Protein AF-A0A7C3D6H2-F1 (afdb_monomer_lite)

Secondary structure (DSSP, 8-state):
-HHHHHHHHHHHHHHHHHHHT---TTTS-S---TT--S-SSSS--SHHHHHHHHHHHHHHHHHTT-TTEEEEEEE--SSSTT--EEEEEEE-SSSS----HHHHHHTEEEEEEEEEE-SSS-HHHHHHSTHHHHHHHHHHTS-TTSEEEEEEEE-S-PPPHHHHHHHHHHHHHTT-EEEESSGGGGT--

pLDDT: mean 79.16, std 15.77, range [34.53, 97.19]

Structure (mmCIF, N/CA/C/O backbone):
data_AF-A0A7C3D6H2-F1
#
_entry.id   AF-A0A7C3D6H2-F1
#
loop_
_atom_site.group_PDB
_atom_site.id
_atom_site.type_symbol
_atom_site.label_atom_id
_atom_site.label_alt_id
_atom_site.label_comp_id
_atom_site.label_asym_id
_atom_site.label_entity_id
_atom_site.label_seq_id
_atom_site.pdbx_PDB_ins_code
_atom_site.Cartn_x
_atom_site.Cartn_y
_atom_site.Cartn_z
_atom_site.occupancy
_atom_site.B_iso_or_equiv
_atom_site.auth_seq_id
_atom_site.auth_comp_id
_atom_site.auth_asym_id
_atom_site.auth_atom_id
_atom_site.pdbx_PDB_model_num
ATOM 1 N N . MET A 1 1 ? -1.562 -16.659 -5.410 1.00 56.69 1 MET A N 1
ATOM 2 C CA . MET A 1 1 ? -3.000 -16.907 -5.670 1.00 56.69 1 MET A CA 1
ATOM 3 C C . MET A 1 1 ? -3.887 -15.710 -5.322 1.00 56.69 1 MET A C 1
ATOM 5 O O . MET A 1 1 ? -4.619 -15.279 -6.199 1.00 56.69 1 MET A O 1
ATOM 9 N N . ILE A 1 2 ? -3.854 -15.147 -4.099 1.00 65.31 2 ILE A N 1
ATOM 10 C CA . ILE A 1 2 ? -4.670 -13.950 -3.776 1.00 65.31 2 ILE A CA 1
ATOM 11 C C . ILE A 1 2 ? -4.157 -12.698 -4.508 1.00 65.31 2 ILE A C 1
ATOM 13 O O . ILE A 1 2 ? -4.959 -12.000 -5.119 1.00 65.31 2 ILE A O 1
ATOM 17 N N . MET A 1 3 ? -2.844 -12.437 -4.502 1.00 71.19 3 MET A N 1
ATOM 18 C CA . MET A 1 3 ? -2.288 -11.261 -5.192 1.00 71.19 3 MET A CA 1
ATOM 19 C C . MET A 1 3 ? -2.450 -11.326 -6.711 1.00 71.19 3 MET A C 1
ATOM 21 O O . MET A 1 3 ? -2.831 -10.323 -7.301 1.00 71.19 3 MET A O 1
ATOM 25 N N . ASP A 1 4 ? -2.284 -12.503 -7.320 1.00 73.50 4 ASP A N 1
ATOM 26 C CA . ASP A 1 4 ? -2.515 -12.690 -8.761 1.00 73.50 4 ASP A CA 1
ATOM 27 C C . ASP A 1 4 ? -3.96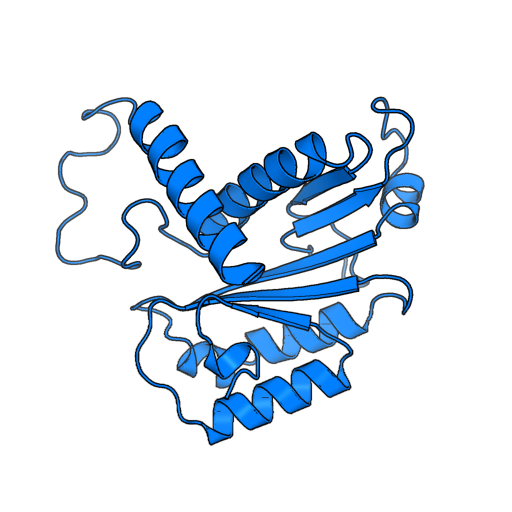2 -12.330 -9.140 1.00 73.50 4 ASP A C 1
ATOM 29 O O . ASP A 1 4 ? -4.199 -11.572 -10.074 1.00 73.50 4 ASP A O 1
ATOM 33 N N . TYR A 1 5 ? -4.939 -12.792 -8.350 1.00 78.50 5 TYR A N 1
ATOM 34 C CA . TYR A 1 5 ? -6.351 -12.466 -8.560 1.00 78.50 5 TYR A CA 1
ATOM 35 C C . TYR A 1 5 ? -6.645 -10.967 -8.389 1.00 78.50 5 TYR A C 1
ATOM 37 O O . TYR A 1 5 ? -7.410 -10.385 -9.163 1.00 78.50 5 TYR A O 1
ATOM 45 N N . VAL A 1 6 ? -6.050 -10.329 -7.376 1.00 79.75 6 VAL A N 1
ATOM 46 C CA . VAL A 1 6 ? -6.194 -8.884 -7.142 1.00 79.75 6 VAL A CA 1
ATOM 47 C C . VAL A 1 6 ? -5.576 -8.090 -8.293 1.00 79.75 6 VAL A C 1
ATOM 49 O O . VAL A 1 6 ? -6.204 -7.149 -8.773 1.00 79.75 6 VAL A O 1
ATOM 52 N N . GLN A 1 7 ? -4.404 -8.496 -8.782 1.00 80.19 7 GLN A N 1
ATOM 53 C CA . GLN A 1 7 ? -3.742 -7.879 -9.927 1.00 80.19 7 GLN A CA 1
ATOM 54 C C . GLN A 1 7 ? -4.581 -8.013 -11.203 1.00 80.19 7 GLN A C 1
ATOM 56 O O . GLN A 1 7 ? -4.859 -7.008 -11.854 1.00 80.19 7 GLN A O 1
ATOM 61 N N . GLU A 1 8 ? -5.060 -9.216 -11.533 1.00 84.56 8 GLU A N 1
ATOM 62 C CA . GLU A 1 8 ? -5.923 -9.441 -12.701 1.00 84.56 8 GLU A CA 1
ATOM 63 C C . GLU A 1 8 ? -7.214 -8.611 -12.633 1.00 84.56 8 GLU A C 1
ATOM 65 O O . GLU A 1 8 ? -7.646 -8.025 -13.633 1.00 84.56 8 GLU A O 1
ATOM 70 N N . SER A 1 9 ? -7.813 -8.526 -11.441 1.00 86.00 9 SER A N 1
ATOM 71 C CA . SER A 1 9 ? -9.015 -7.726 -11.187 1.00 86.00 9 SER A CA 1
ATOM 72 C C . SER A 1 9 ? -8.741 -6.229 -11.340 1.00 86.00 9 SER A C 1
ATOM 74 O O . SER A 1 9 ? -9.552 -5.511 -11.929 1.00 86.00 9 SER A O 1
ATOM 76 N N . PHE A 1 10 ? -7.592 -5.753 -10.857 1.00 85.50 10 PHE A N 1
ATOM 77 C CA . PHE A 1 10 ? -7.183 -4.361 -11.003 1.00 85.50 10 PHE A CA 1
ATOM 78 C C . PHE A 1 10 ? -6.896 -4.004 -12.467 1.00 85.50 10 PHE A C 1
ATOM 80 O O . PHE A 1 10 ? -7.379 -2.986 -12.961 1.00 85.50 10 PHE A O 1
ATOM 87 N N . ASP A 1 11 ? -6.213 -4.874 -13.210 1.00 83.81 11 ASP A N 1
ATOM 88 C CA . ASP A 1 11 ? -5.974 -4.686 -14.643 1.00 83.81 11 ASP A CA 1
ATOM 89 C C . ASP A 1 11 ? -7.282 -4.658 -15.445 1.00 83.81 11 ASP A C 1
ATOM 91 O O . ASP A 1 11 ? -7.441 -3.870 -16.384 1.00 83.81 11 ASP A O 1
ATOM 95 N N . ALA A 1 12 ? -8.249 -5.508 -15.083 1.00 85.88 12 ALA A N 1
ATOM 96 C CA . ALA A 1 12 ? -9.585 -5.479 -15.667 1.00 85.88 12 ALA A CA 1
ATOM 97 C C . ALA A 1 12 ? -10.316 -4.166 -15.347 1.00 85.88 12 ALA A C 1
ATOM 99 O O . ALA A 1 12 ? -10.879 -3.554 -16.258 1.00 85.88 12 ALA A O 1
ATOM 100 N N . PHE A 1 13 ? -10.244 -3.699 -14.096 1.00 87.50 13 PHE A N 1
ATOM 101 C CA . PHE A 1 13 ? -10.796 -2.413 -13.668 1.00 87.50 13 PHE A CA 1
ATOM 102 C C . PHE A 1 13 ? -10.203 -1.243 -14.463 1.00 87.50 13 PHE A C 1
ATOM 104 O O . PHE A 1 13 ? -10.955 -0.406 -14.970 1.00 87.50 13 PHE A O 1
ATOM 111 N N . LEU A 1 14 ? -8.875 -1.202 -14.627 1.00 82.19 14 LEU A N 1
ATOM 112 C CA . LEU A 1 14 ? -8.190 -0.167 -15.403 1.00 82.19 14 LEU A CA 1
ATOM 113 C C . LEU A 1 14 ? -8.677 -0.150 -16.851 1.00 82.19 14 LEU A C 1
ATOM 115 O O . LEU A 1 14 ? -9.058 0.907 -17.347 1.00 82.19 14 LEU A O 1
ATOM 119 N N . ARG A 1 15 ? -8.734 -1.309 -17.517 1.00 81.88 15 ARG A N 1
ATOM 120 C CA . ARG A 1 15 ? -9.253 -1.401 -18.890 1.00 81.88 15 ARG A CA 1
ATOM 121 C C . ARG A 1 15 ? -10.697 -0.919 -18.966 1.00 81.88 15 ARG A C 1
ATOM 123 O O . ARG A 1 15 ? -11.002 -0.009 -19.730 1.00 81.88 15 ARG A O 1
ATOM 130 N N . GLU A 1 16 ? -11.589 -1.464 -18.143 1.00 84.44 16 GLU A N 1
ATOM 131 C CA . GLU A 1 16 ? -13.014 -1.138 -18.215 1.00 84.44 16 GLU A CA 1
ATOM 132 C C . GLU A 1 16 ? -13.288 0.345 -17.938 1.00 84.44 16 GLU A C 1
ATOM 134 O O . GLU A 1 16 ? -14.036 0.991 -18.677 1.00 84.44 16 GLU A O 1
ATOM 139 N N . ARG A 1 17 ? -12.699 0.901 -16.876 1.00 78.19 17 ARG A N 1
ATOM 140 C CA . ARG A 1 17 ? -12.963 2.280 -16.460 1.00 78.19 17 ARG A CA 1
ATOM 141 C C . ARG A 1 17 ? -12.147 3.261 -17.293 1.00 78.19 17 ARG A C 1
ATOM 143 O O . ARG A 1 17 ? -12.715 4.186 -17.869 1.00 78.19 17 ARG A O 1
ATOM 150 N N . CYS A 1 18 ? -10.838 3.081 -17.428 1.00 71.44 18 CYS A N 1
ATOM 151 C CA . CYS A 1 18 ? -10.011 4.066 -18.122 1.00 71.44 18 CYS A CA 1
ATOM 152 C C . CYS A 1 18 ? -10.235 4.078 -19.644 1.00 71.44 18 CYS A C 1
ATOM 154 O O . CYS A 1 18 ? -10.115 5.152 -20.238 1.00 71.44 18 CYS A O 1
ATOM 156 N N . ASP A 1 19 ? -10.630 2.966 -20.284 1.00 70.00 19 ASP A N 1
ATOM 157 C CA . ASP A 1 19 ? -11.011 3.001 -21.706 1.00 70.00 19 ASP A CA 1
ATOM 158 C C . ASP A 1 19 ? -12.377 3.661 -21.927 1.00 70.00 19 ASP A C 1
ATOM 160 O O . ASP A 1 19 ? -12.529 4.428 -22.881 1.00 70.00 19 ASP A O 1
ATOM 164 N N . ARG A 1 20 ? -13.361 3.432 -21.039 1.00 57.94 20 ARG A N 1
ATOM 165 C CA . ARG A 1 20 ? -14.682 4.091 -21.117 1.00 57.94 20 ARG A CA 1
ATOM 166 C C . ARG A 1 20 ? -14.584 5.606 -20.951 1.00 57.94 20 ARG A C 1
ATOM 168 O O . ARG A 1 20 ? -15.285 6.338 -21.645 1.00 57.94 20 ARG A O 1
ATOM 175 N N . TYR A 1 21 ? -13.706 6.074 -20.063 1.00 52.09 21 TYR A N 1
ATOM 176 C CA . TYR A 1 21 ? -13.505 7.497 -19.772 1.00 52.09 21 TYR A CA 1
ATOM 177 C C . TYR A 1 21 ? -12.338 8.129 -20.546 1.00 52.09 21 TYR A C 1
ATOM 179 O O . TYR A 1 21 ? -11.909 9.230 -20.196 1.00 52.09 21 TYR A O 1
ATOM 187 N N . ARG A 1 22 ? -11.870 7.523 -21.653 1.00 51.94 22 ARG A N 1
ATOM 188 C CA . ARG A 1 22 ? -11.093 8.231 -22.694 1.00 51.94 22 ARG A CA 1
ATOM 189 C C . ARG A 1 22 ? -11.989 9.259 -23.409 1.00 51.94 22 ARG A C 1
ATOM 191 O O . ARG A 1 22 ? -12.218 9.209 -24.618 1.00 51.94 22 ARG A O 1
ATOM 198 N N . PHE A 1 23 ? -12.520 10.213 -22.651 1.00 38.75 23 PHE A N 1
ATOM 199 C CA . PHE A 1 23 ? -13.238 11.367 -23.154 1.00 38.75 23 PHE A CA 1
ATOM 200 C C . PHE A 1 23 ? -12.269 12.224 -23.969 1.00 38.75 23 PHE A C 1
ATOM 202 O O . PHE A 1 23 ? -11.318 12.805 -23.457 1.00 38.75 23 PHE A O 1
ATOM 209 N N . GLY A 1 24 ? -12.534 12.283 -25.272 1.00 43.44 24 GLY A N 1
ATOM 210 C CA . GLY A 1 24 ? -11.912 13.217 -26.194 1.00 43.44 24 GLY A CA 1
ATOM 211 C C . GLY A 1 24 ? -10.512 12.818 -26.650 1.00 43.44 24 GLY A C 1
ATOM 212 O O . GLY A 1 24 ? -9.509 13.179 -26.041 1.00 43.44 24 GLY A O 1
ATOM 213 N N . ARG A 1 25 ? -10.429 12.306 -27.883 1.00 40.19 25 ARG A N 1
ATOM 214 C CA . ARG A 1 25 ? -9.246 12.445 -28.762 1.00 40.19 25 ARG A CA 1
ATOM 215 C C . ARG A 1 25 ? -8.896 13.926 -29.083 1.00 40.19 25 ARG A C 1
ATOM 217 O O . ARG A 1 25 ? -8.324 14.191 -30.137 1.00 40.19 25 ARG A O 1
ATOM 224 N N . GLY A 1 26 ? -9.298 14.876 -28.234 1.00 41.03 26 GLY A N 1
ATOM 225 C CA . GLY A 1 26 ? -9.258 16.321 -28.463 1.00 41.03 26 GLY A CA 1
ATOM 226 C C . GLY A 1 26 ? -9.066 17.197 -27.216 1.00 41.03 26 GLY A C 1
ATOM 227 O O . GLY A 1 26 ? -8.868 18.390 -27.398 1.00 41.03 26 GLY A O 1
ATOM 228 N N . PHE A 1 27 ? -9.077 16.658 -25.985 1.00 39.53 27 PHE A N 1
ATOM 229 C CA . PHE A 1 27 ? -8.692 17.430 -24.781 1.00 39.53 27 PHE A CA 1
ATOM 230 C C . PHE A 1 27 ? -7.232 17.211 -24.382 1.00 39.53 27 PHE A C 1
ATOM 232 O O . PHE A 1 27 ? -6.572 18.134 -23.915 1.00 39.53 27 PHE A O 1
ATOM 239 N N . TYR A 1 28 ? -6.706 16.013 -24.635 1.00 38.72 28 TYR A N 1
ATOM 240 C CA . TYR A 1 28 ? -5.273 15.750 -24.613 1.00 38.72 28 TYR A CA 1
ATOM 241 C C . TYR A 1 28 ? -4.782 15.713 -26.062 1.00 38.72 28 TYR A C 1
ATOM 243 O O . TYR A 1 28 ? -5.416 15.033 -26.881 1.00 38.72 28 TYR A O 1
ATOM 251 N N . PRO A 1 29 ? -3.707 16.442 -26.418 1.00 37.38 29 PRO A N 1
ATOM 252 C CA . PRO A 1 29 ? -3.185 16.417 -27.776 1.00 37.38 29 PRO A CA 1
ATOM 253 C C . PRO A 1 29 ? -2.943 14.966 -28.201 1.00 37.38 29 PRO A C 1
ATOM 255 O O . PRO A 1 29 ? -2.346 14.176 -27.466 1.00 37.38 29 PRO A O 1
ATOM 258 N N . LYS A 1 30 ? -3.457 14.599 -29.384 1.00 38.00 30 LYS A N 1
ATOM 259 C CA . LYS A 1 30 ? -3.108 13.348 -30.065 1.00 38.00 30 LYS A CA 1
ATOM 260 C C . LYS A 1 30 ? -1.585 13.300 -30.182 1.00 38.00 30 LYS A C 1
ATOM 262 O O . LYS A 1 30 ? -1.021 13.976 -31.033 1.00 38.00 30 LYS A O 1
ATOM 267 N N . GLY A 1 31 ? -0.953 12.517 -29.316 1.00 42.88 31 GLY A N 1
ATOM 268 C CA . GLY A 1 31 ? 0.499 12.415 -29.237 1.00 42.88 31 GLY A CA 1
ATOM 269 C C . GLY A 1 31 ? 1.034 12.790 -27.862 1.00 42.88 31 GLY A C 1
ATOM 270 O O . GLY A 1 31 ? 1.795 13.741 -27.739 1.00 42.88 31 GLY A O 1
ATOM 271 N N . ALA A 1 32 ? 0.706 12.003 -26.833 1.00 39.47 32 ALA A N 1
ATOM 272 C CA . ALA A 1 32 ? 1.738 11.742 -25.836 1.00 39.47 32 ALA A CA 1
ATOM 273 C C . ALA A 1 32 ? 2.752 10.842 -26.550 1.00 39.47 32 ALA A C 1
ATOM 275 O O . ALA A 1 32 ? 2.452 9.699 -26.894 1.00 39.47 32 ALA A O 1
ATOM 276 N N . LEU A 1 33 ? 3.864 11.462 -26.927 1.00 41.94 33 LEU A N 1
ATOM 277 C CA . LEU A 1 33 ? 4.937 10.909 -27.732 1.00 41.94 33 LEU A CA 1
ATOM 278 C C . LEU A 1 33 ? 5.361 9.533 -27.203 1.00 41.94 33 LEU A C 1
ATOM 280 O O . LEU A 1 33 ? 5.709 9.371 -26.034 1.00 41.94 33 LEU A O 1
ATOM 284 N N . VAL A 1 34 ? 5.363 8.553 -28.105 1.00 43.78 34 VAL A N 1
ATOM 285 C CA . VAL A 1 34 ? 6.208 7.361 -28.004 1.00 43.78 34 VAL A CA 1
ATOM 286 C C . VAL A 1 34 ? 7.646 7.888 -27.967 1.00 43.78 34 VAL A C 1
ATOM 288 O O . VAL A 1 34 ? 8.181 8.291 -28.995 1.00 43.78 34 VAL A O 1
ATOM 291 N N . GLY A 1 35 ? 8.203 8.036 -26.767 1.00 41.94 35 GLY A N 1
ATOM 292 C CA . GLY A 1 35 ? 9.505 8.672 -26.538 1.00 41.94 35 GLY A CA 1
ATOM 293 C C . GLY A 1 35 ? 9.728 9.126 -25.094 1.00 41.94 35 GLY A C 1
ATOM 294 O O . GLY A 1 35 ? 10.867 9.178 -24.657 1.00 41.94 35 GLY A O 1
ATOM 295 N N . ASP A 1 36 ? 8.648 9.371 -24.342 1.00 47.53 36 ASP A N 1
ATOM 296 C CA . ASP A 1 36 ? 8.686 9.838 -22.948 1.00 47.53 36 ASP A CA 1
ATOM 297 C C . ASP A 1 36 ? 7.861 8.945 -22.002 1.00 47.53 36 ASP A C 1
ATOM 299 O O . ASP A 1 36 ? 7.365 9.421 -20.984 1.00 47.53 36 ASP A O 1
ATOM 303 N N . GLN A 1 37 ? 7.662 7.660 -22.315 1.00 53.41 37 GLN A N 1
ATOM 304 C CA . GLN A 1 37 ? 6.872 6.772 -21.452 1.00 53.41 37 GLN A CA 1
ATOM 305 C C . GLN A 1 37 ? 7.548 6.641 -20.083 1.00 53.41 37 GLN A C 1
ATOM 307 O O . GLN A 1 37 ? 8.601 6.035 -19.957 1.00 53.41 37 GLN A O 1
ATOM 312 N N . PHE A 1 38 ? 6.954 7.281 -19.074 1.00 59.34 38 PHE A N 1
ATOM 313 C CA . PHE A 1 38 ? 7.370 7.192 -17.676 1.00 59.34 38 PHE A CA 1
ATOM 314 C C . PHE A 1 38 ? 7.022 5.831 -17.081 1.00 59.34 38 PHE A C 1
ATOM 316 O O . PHE A 1 38 ? 7.658 5.416 -16.130 1.00 59.34 38 PHE A O 1
ATOM 323 N N . CYS A 1 39 ? 6.012 5.170 -17.645 1.00 62.62 39 CYS A N 1
ATOM 324 C CA . CYS A 1 39 ? 5.358 3.989 -17.117 1.00 62.62 39 CYS A CA 1
ATOM 325 C C . CYS A 1 39 ? 5.016 3.058 -18.292 1.00 62.62 39 CYS A C 1
ATOM 327 O O . CYS A 1 39 ? 4.632 3.544 -19.365 1.00 62.62 39 CYS A O 1
ATOM 329 N N . GLN A 1 40 ? 5.206 1.747 -18.127 1.00 69.94 40 GLN A N 1
ATOM 330 C CA . GLN A 1 40 ? 4.873 0.749 -19.150 1.00 69.94 40 GLN A CA 1
ATOM 331 C C . GLN A 1 40 ? 3.358 0.550 -19.257 1.00 69.94 40 GLN A C 1
ATOM 333 O O . GLN A 1 40 ? 2.833 0.300 -20.348 1.00 69.94 40 GLN A O 1
ATOM 338 N N . ASN A 1 41 ? 2.635 0.698 -18.145 1.00 71.62 41 ASN A N 1
ATOM 339 C CA . ASN A 1 41 ? 1.185 0.647 -18.149 1.00 71.62 41 ASN A CA 1
ATOM 340 C C . ASN A 1 41 ? 0.595 1.901 -18.838 1.00 71.62 41 ASN A C 1
ATOM 342 O O . ASN A 1 41 ? 0.825 3.025 -18.400 1.00 71.62 41 ASN A O 1
ATOM 346 N N . PRO A 1 42 ? -0.232 1.761 -19.894 1.00 73.56 42 PRO A N 1
ATOM 347 C CA . PRO A 1 42 ? -0.752 2.905 -20.649 1.00 73.56 42 PRO A CA 1
ATOM 348 C C . PRO A 1 42 ? -1.793 3.735 -19.882 1.00 73.56 42 PRO A C 1
ATOM 350 O O . PRO A 1 42 ? -2.180 4.817 -20.345 1.00 73.56 42 PRO A O 1
ATOM 353 N N . TYR A 1 43 ? -2.293 3.218 -18.759 1.00 78.25 43 TYR A N 1
ATOM 354 C CA . TYR A 1 43 ? -3.268 3.887 -17.913 1.00 78.25 43 TYR A CA 1
ATOM 355 C C . TYR A 1 43 ? -2.612 4.593 -16.742 1.00 78.25 43 TYR A C 1
ATOM 357 O O . TYR A 1 43 ? -3.137 5.627 -16.358 1.00 78.25 43 TYR A O 1
ATOM 365 N N . ILE A 1 44 ? -1.506 4.092 -16.199 1.00 78.81 44 ILE A N 1
ATOM 366 C CA . ILE A 1 44 ? -0.823 4.676 -15.040 1.00 78.81 44 ILE A CA 1
ATOM 367 C C . ILE A 1 44 ? 0.293 5.602 -15.532 1.00 78.81 44 ILE A C 1
ATOM 369 O O . ILE A 1 44 ? 0.998 5.290 -16.482 1.00 78.81 44 ILE A O 1
ATOM 373 N N . LYS A 1 45 ? 0.425 6.790 -14.941 1.00 78.50 45 LYS A N 1
ATOM 374 C CA . LYS A 1 45 ? 1.469 7.755 -15.343 1.00 78.50 45 LYS A CA 1
ATOM 375 C C . LYS A 1 45 ? 2.434 8.132 -14.230 1.00 78.50 45 LYS A C 1
ATOM 377 O O . LYS A 1 45 ? 3.559 8.522 -14.526 1.00 78.50 45 LYS A O 1
ATOM 382 N N . THR A 1 46 ? 1.977 8.085 -12.985 1.00 81.62 46 THR A N 1
ATOM 383 C CA . THR A 1 46 ? 2.710 8.531 -11.794 1.00 81.62 46 THR A CA 1
ATOM 384 C C . THR A 1 46 ? 2.281 7.709 -10.581 1.00 81.62 46 THR A C 1
ATOM 386 O O . THR A 1 46 ? 1.237 7.055 -10.618 1.00 81.62 46 THR A O 1
ATOM 389 N N . GLU A 1 47 ? 3.047 7.790 -9.490 1.00 85.25 47 GLU A N 1
ATOM 390 C CA . GLU A 1 47 ? 2.687 7.192 -8.195 1.00 85.25 47 GLU A CA 1
ATOM 391 C C . GLU A 1 47 ? 1.314 7.681 -7.706 1.00 85.25 47 GLU A C 1
ATOM 393 O O . GLU A 1 47 ? 0.448 6.867 -7.407 1.00 85.25 47 GLU A O 1
ATOM 398 N N . ALA A 1 48 ? 1.054 8.993 -7.762 1.00 86.06 48 ALA A N 1
ATOM 399 C CA . ALA A 1 48 ? -0.245 9.565 -7.392 1.00 86.06 48 ALA A CA 1
ATOM 400 C C . ALA A 1 48 ? -1.404 9.051 -8.272 1.00 86.06 48 ALA A C 1
ATOM 402 O O . ALA A 1 48 ? -2.523 8.854 -7.803 1.00 86.06 48 ALA A O 1
ATOM 403 N N . ASP A 1 49 ? -1.157 8.818 -9.564 1.00 86.50 49 ASP A N 1
ATOM 404 C CA . ASP A 1 49 ? -2.163 8.257 -10.468 1.00 86.50 49 ASP A CA 1
ATOM 405 C C . ASP A 1 49 ? -2.452 6.783 -10.141 1.00 86.50 49 ASP A C 1
ATOM 407 O O . ASP A 1 49 ? -3.610 6.356 -10.157 1.00 86.50 49 ASP A O 1
ATOM 411 N N . PHE A 1 50 ? -1.413 6.020 -9.789 1.00 88.19 50 PHE A N 1
ATOM 412 C CA . PHE A 1 50 ? -1.555 4.653 -9.299 1.00 88.19 50 PHE A CA 1
ATOM 413 C C . PHE A 1 50 ? -2.320 4.611 -7.972 1.00 88.19 50 PHE A C 1
ATOM 415 O O . PHE A 1 50 ? -3.313 3.896 -7.885 1.00 88.19 50 PHE A O 1
ATOM 422 N N . GLN A 1 51 ? -1.929 5.422 -6.985 1.00 92.06 51 GLN A N 1
ATOM 423 C CA . GLN A 1 51 ? -2.604 5.566 -5.690 1.00 92.06 51 GLN A CA 1
ATOM 424 C C . GLN A 1 51 ? -4.101 5.832 -5.868 1.00 92.06 51 GLN A C 1
ATOM 426 O O . GLN A 1 51 ? -4.925 5.116 -5.303 1.00 92.06 51 GLN A O 1
ATOM 431 N N . MET A 1 52 ? -4.473 6.810 -6.701 1.00 90.19 52 MET A N 1
ATOM 432 C CA . MET A 1 52 ? -5.879 7.152 -6.929 1.00 90.19 52 MET A CA 1
ATOM 433 C C . MET A 1 52 ? -6.654 6.011 -7.595 1.00 90.19 52 MET A C 1
ATOM 435 O O . MET A 1 52 ? -7.757 5.670 -7.167 1.00 90.19 52 MET A O 1
ATOM 439 N N . LYS A 1 53 ? -6.092 5.392 -8.639 1.00 90.62 53 LYS A N 1
ATOM 440 C CA . LYS A 1 53 ? -6.762 4.300 -9.364 1.00 90.62 53 LYS A CA 1
ATOM 441 C C . LYS A 1 53 ? -6.887 3.042 -8.523 1.00 90.62 53 LYS A C 1
ATOM 443 O O . LYS A 1 53 ? -7.954 2.430 -8.516 1.00 90.62 53 LYS A O 1
ATOM 448 N N . PHE A 1 54 ? -5.817 2.671 -7.829 1.00 91.75 54 PHE A N 1
ATOM 449 C CA . PHE A 1 54 ? -5.805 1.528 -6.933 1.00 91.75 54 PHE A CA 1
ATOM 450 C C . PHE A 1 54 ? -6.736 1.760 -5.746 1.00 91.75 54 PHE A C 1
ATOM 452 O O . PHE A 1 54 ? -7.514 0.873 -5.428 1.00 91.75 54 PHE A O 1
ATOM 459 N N . GLY A 1 55 ? -6.751 2.963 -5.164 1.00 93.38 55 GLY A N 1
ATOM 460 C CA . GLY A 1 55 ? -7.693 3.341 -4.110 1.00 93.38 55 GLY A CA 1
ATOM 461 C C . GLY A 1 55 ? -9.152 3.169 -4.536 1.00 93.38 55 GLY A C 1
ATOM 462 O O . GLY A 1 55 ? -9.914 2.510 -3.836 1.00 93.38 55 GLY A O 1
ATOM 463 N N . CYS A 1 56 ? -9.533 3.664 -5.721 1.00 91.88 56 CYS A N 1
ATOM 464 C CA . CYS A 1 56 ? -10.889 3.479 -6.256 1.00 91.88 56 CYS A CA 1
ATOM 465 C C . CYS A 1 56 ? -11.236 2.010 -6.537 1.00 91.88 56 CYS A C 1
ATOM 467 O O . CYS A 1 56 ? -12.374 1.587 -6.325 1.00 91.88 56 CYS A O 1
ATOM 469 N N . PHE A 1 57 ? -10.282 1.236 -7.057 1.00 93.12 57 PHE A N 1
ATOM 470 C CA . PHE A 1 57 ? -10.466 -0.200 -7.250 1.00 93.12 57 PHE A CA 1
ATOM 471 C C . PHE A 1 57 ? -10.656 -0.913 -5.911 1.00 93.12 57 PHE A C 1
ATOM 473 O O . PHE A 1 57 ? -11.587 -1.699 -5.766 1.00 93.12 57 PHE A O 1
ATOM 480 N N . LEU A 1 58 ? -9.796 -0.617 -4.937 1.00 93.56 58 LEU A N 1
ATOM 481 C CA . LEU A 1 58 ? -9.807 -1.222 -3.616 1.00 93.56 58 LEU A CA 1
ATOM 482 C C . LEU A 1 58 ? -11.107 -0.902 -2.879 1.00 93.56 58 LEU A C 1
ATOM 484 O O . LEU A 1 58 ? -11.687 -1.795 -2.276 1.00 93.56 58 LEU A O 1
ATOM 488 N N . GLU A 1 59 ? -11.602 0.332 -2.982 1.00 91.12 59 GLU A N 1
ATOM 489 C CA . GLU A 1 59 ? -12.899 0.729 -2.434 1.00 91.12 59 GLU A CA 1
ATOM 490 C C . GLU A 1 59 ? -14.027 -0.150 -2.983 1.00 91.12 59 GLU A C 1
ATOM 492 O O . GLU A 1 59 ? -14.766 -0.747 -2.207 1.00 91.12 59 GLU A O 1
ATOM 497 N N . GLN A 1 60 ? -14.119 -0.310 -4.308 1.00 90.56 60 GLN A N 1
ATOM 498 C CA . GLN A 1 60 ? -15.136 -1.169 -4.934 1.00 90.56 60 GLN A CA 1
ATOM 499 C C . GLN A 1 60 ? -14.958 -2.634 -4.524 1.00 90.56 60 GLN A C 1
ATOM 501 O O . GLN A 1 60 ? -15.911 -3.299 -4.123 1.00 90.56 60 GLN A O 1
ATOM 506 N N . PHE A 1 61 ? -13.720 -3.123 -4.569 1.00 90.88 61 PHE A N 1
ATOM 507 C CA . PHE A 1 61 ? -13.382 -4.500 -4.238 1.00 90.88 61 PHE A CA 1
ATOM 508 C C . PHE A 1 61 ? -13.733 -4.861 -2.789 1.00 90.88 61 PHE A C 1
ATOM 510 O O . PHE A 1 61 ? -14.185 -5.979 -2.526 1.00 90.88 61 PHE A O 1
ATOM 517 N N . LEU A 1 62 ? -13.504 -3.942 -1.850 1.00 90.94 62 LEU A N 1
ATOM 518 C CA . LEU A 1 62 ? -13.832 -4.126 -0.441 1.00 90.94 62 LEU A CA 1
ATOM 519 C C . LEU A 1 62 ? -15.325 -3.936 -0.184 1.00 90.94 62 LEU A C 1
ATOM 521 O O . LEU A 1 62 ? -15.900 -4.774 0.501 1.00 90.94 62 LEU A O 1
ATOM 525 N N . HIS A 1 63 ? -15.960 -2.919 -0.770 1.00 86.75 63 HIS A N 1
ATOM 526 C CA . HIS A 1 63 ? -17.384 -2.639 -0.571 1.00 86.75 63 HIS A CA 1
ATOM 527 C C . HIS A 1 63 ? -18.279 -3.807 -1.019 1.00 86.75 63 HIS A C 1
ATOM 529 O O . HIS A 1 63 ? -19.240 -4.146 -0.332 1.00 86.75 63 HIS A O 1
ATOM 535 N N . ASP A 1 64 ? -17.910 -4.493 -2.107 1.00 87.94 64 ASP A N 1
ATOM 536 C CA . ASP A 1 64 ? -18.600 -5.704 -2.578 1.00 87.94 64 ASP A CA 1
ATOM 537 C C . ASP A 1 64 ? -18.514 -6.885 -1.585 1.00 87.94 64 ASP A C 1
ATOM 539 O O . ASP A 1 64 ? -19.280 -7.846 -1.687 1.00 87.94 64 ASP A O 1
A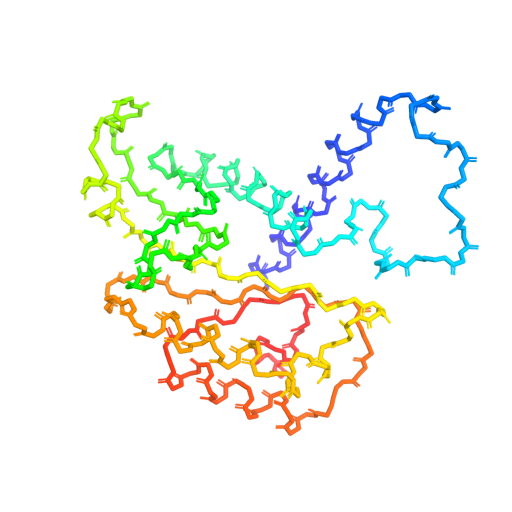TOM 543 N N . ARG A 1 65 ? -17.564 -6.850 -0.639 1.00 89.25 65 ARG A N 1
ATOM 544 C CA . ARG A 1 65 ? -17.312 -7.911 0.355 1.00 89.25 65 ARG A CA 1
ATOM 545 C C . ARG A 1 65 ? -17.804 -7.543 1.748 1.00 89.25 65 ARG A C 1
ATOM 547 O O . ARG A 1 65 ? -18.329 -8.401 2.450 1.00 89.25 65 ARG A O 1
ATOM 554 N N . ASP A 1 66 ? -17.600 -6.297 2.142 1.00 90.38 66 ASP A N 1
ATOM 555 C CA . ASP A 1 66 ? -18.001 -5.741 3.424 1.00 90.38 66 ASP A CA 1
ATOM 556 C C . ASP A 1 66 ? -18.352 -4.257 3.211 1.00 90.38 66 ASP A C 1
ATOM 558 O O . ASP A 1 66 ? -17.449 -3.430 3.046 1.00 90.38 66 ASP A O 1
ATOM 562 N N . PRO A 1 67 ? -19.651 -3.899 3.186 1.00 87.44 67 PRO A N 1
ATOM 563 C CA . PRO A 1 67 ? -20.074 -2.538 2.890 1.00 87.44 67 PRO A CA 1
ATOM 564 C C . PRO A 1 67 ? -19.711 -1.534 3.990 1.00 87.44 67 PRO A C 1
ATOM 566 O O . PRO A 1 67 ? -19.806 -0.332 3.750 1.00 87.44 67 PRO A O 1
ATOM 569 N N . GLU A 1 68 ? -19.284 -2.005 5.166 1.00 88.88 68 GLU A N 1
ATOM 570 C CA . GLU A 1 68 ? -18.760 -1.155 6.234 1.00 88.88 68 GLU A CA 1
ATOM 571 C C . GLU A 1 68 ? -17.302 -0.746 5.985 1.00 88.88 68 GLU A C 1
ATOM 573 O O . GLU A 1 68 ? -16.774 0.090 6.712 1.00 88.88 68 GLU A O 1
ATOM 578 N N . LEU A 1 69 ? -16.610 -1.323 4.999 1.00 90.38 69 LEU A N 1
ATOM 579 C CA . LEU A 1 69 ? -15.239 -0.936 4.679 1.00 90.38 69 LEU A CA 1
ATOM 580 C C . LEU A 1 69 ? -15.205 0.242 3.712 1.00 90.38 69 LEU A C 1
ATOM 582 O O . LEU A 1 69 ? -15.796 0.207 2.634 1.00 90.38 69 LEU A O 1
ATOM 586 N N . VAL A 1 70 ? -14.449 1.270 4.091 1.00 89.94 70 VAL A N 1
ATOM 587 C CA . VAL A 1 70 ? -14.249 2.477 3.285 1.00 89.94 70 VAL A CA 1
ATOM 588 C C . VAL A 1 70 ? -12.760 2.729 3.102 1.00 89.94 70 VAL A C 1
ATOM 590 O O . VAL A 1 70 ? -11.972 2.555 4.036 1.00 89.94 70 VAL A O 1
ATOM 593 N N . VAL A 1 71 ? -12.382 3.151 1.895 1.00 92.12 71 VAL A N 1
ATOM 594 C CA . VAL A 1 71 ? -11.013 3.544 1.551 1.00 92.12 71 VAL A CA 1
ATOM 595 C C . VAL A 1 71 ? -10.937 5.063 1.454 1.00 92.12 71 VAL A C 1
ATOM 597 O O . VAL A 1 71 ? -11.752 5.694 0.787 1.00 92.12 71 VAL A O 1
ATOM 600 N N . HIS A 1 72 ? -9.938 5.659 2.093 1.00 90.31 72 HIS A N 1
ATOM 601 C CA . HIS A 1 72 ? -9.633 7.080 1.972 1.00 90.31 72 HIS A CA 1
ATOM 602 C C . HIS A 1 72 ? -8.212 7.271 1.460 1.00 90.31 72 HIS A C 1
ATOM 604 O O . HIS A 1 72 ? -7.339 6.459 1.738 1.00 90.31 72 HIS A O 1
ATOM 610 N N . ALA A 1 73 ? -7.981 8.362 0.736 1.00 90.56 73 ALA A N 1
ATOM 611 C CA . ALA A 1 73 ? -6.650 8.777 0.318 1.00 90.56 73 ALA A CA 1
ATOM 612 C C . ALA A 1 73 ? -6.208 10.022 1.094 1.00 90.56 73 ALA A C 1
ATOM 614 O O . ALA A 1 73 ? -7.050 10.810 1.537 1.00 90.56 73 ALA A O 1
ATOM 615 N N . GLU A 1 74 ? -4.897 10.228 1.214 1.00 90.75 74 GLU A N 1
ATOM 616 C CA . GLU A 1 74 ? -4.299 11.470 1.730 1.00 90.75 74 GLU A CA 1
ATOM 617 C C . GLU A 1 74 ? -4.694 11.809 3.183 1.00 90.75 74 GLU A C 1
ATOM 619 O O . GLU A 1 74 ? -4.820 12.981 3.581 1.00 90.75 74 GLU A O 1
ATOM 624 N N . MET A 1 75 ? -4.893 10.780 4.010 1.00 88.44 75 MET A N 1
ATOM 625 C CA . MET A 1 75 ? -5.364 10.947 5.384 1.00 88.44 75 MET A CA 1
ATOM 626 C C . MET A 1 75 ? -4.219 11.334 6.338 1.00 88.44 75 MET A C 1
ATOM 628 O O . MET A 1 75 ? -3.198 10.648 6.392 1.00 88.44 75 MET A O 1
ATOM 632 N N . PRO A 1 76 ? -4.361 12.410 7.139 1.00 89.25 76 PRO A N 1
ATOM 633 C CA . PRO A 1 76 ? -3.318 12.874 8.053 1.00 89.25 76 PRO A CA 1
ATOM 634 C C . PRO A 1 76 ? -3.345 12.072 9.364 1.00 89.25 76 PRO A C 1
ATOM 636 O O . PRO A 1 76 ? -3.851 12.548 10.385 1.00 89.25 76 PRO A O 1
ATOM 639 N N . ILE A 1 77 ? -2.857 10.832 9.304 1.00 88.25 77 ILE A N 1
ATOM 640 C CA . ILE A 1 77 ? -2.864 9.873 10.423 1.00 88.25 77 ILE A CA 1
ATOM 641 C C . ILE A 1 77 ? -1.535 9.805 11.185 1.00 88.25 77 ILE A C 1
ATOM 643 O O . ILE A 1 77 ? -1.483 9.274 12.291 1.00 88.25 77 ILE A O 1
ATOM 647 N N . TYR A 1 78 ? -0.460 10.323 10.592 1.00 89.50 78 TYR A N 1
ATOM 648 C CA . TYR A 1 78 ? 0.868 10.314 11.188 1.00 89.50 78 TYR A CA 1
ATOM 649 C C . TYR A 1 78 ? 1.030 11.435 12.218 1.00 89.50 78 TYR A C 1
ATOM 651 O O . TYR A 1 78 ? 0.310 12.435 12.204 1.00 89.50 78 TYR A O 1
ATOM 659 N N . ALA A 1 79 ? 2.021 11.288 13.101 1.00 84.69 79 ALA A N 1
ATOM 660 C CA . ALA A 1 79 ? 2.355 12.315 14.087 1.00 84.69 79 ALA A CA 1
ATOM 661 C C . ALA A 1 79 ? 2.825 13.632 13.437 1.00 84.69 79 ALA A C 1
ATOM 663 O O . ALA A 1 79 ? 2.566 14.709 13.976 1.00 84.69 79 ALA A O 1
ATOM 664 N N . ASP A 1 80 ? 3.495 13.558 12.280 1.00 85.25 80 ASP A N 1
ATOM 665 C CA . ASP A 1 80 ? 3.796 14.736 11.466 1.00 85.25 80 ASP A CA 1
ATOM 666 C C . ASP A 1 80 ? 2.518 15.199 10.739 1.00 85.25 80 ASP A C 1
ATOM 668 O O . ASP A 1 80 ? 2.036 14.492 9.853 1.00 85.25 80 ASP A O 1
ATOM 672 N N . PRO A 1 81 ? 1.978 16.396 11.041 1.00 79.44 81 PRO A N 1
ATOM 673 C CA . PRO A 1 81 ? 0.745 16.892 10.431 1.00 79.44 81 PRO A CA 1
ATOM 674 C C . PRO A 1 81 ? 0.869 17.203 8.932 1.00 79.44 81 PRO A C 1
ATOM 676 O O . PRO A 1 81 ? -0.143 17.472 8.280 1.00 79.44 81 PRO A O 1
ATOM 679 N N . ARG A 1 82 ? 2.090 17.235 8.386 1.00 85.88 82 ARG A N 1
ATOM 680 C CA . ARG A 1 82 ? 2.344 17.397 6.948 1.00 85.88 82 ARG A CA 1
ATOM 681 C C . ARG A 1 82 ? 2.373 16.063 6.217 1.00 85.88 82 ARG A C 1
ATOM 683 O O . ARG A 1 82 ? 2.166 16.054 5.007 1.00 85.88 82 ARG A O 1
ATOM 690 N N . ALA A 1 83 ? 2.630 14.972 6.933 1.00 87.25 83 ALA A N 1
ATOM 691 C CA . ALA A 1 83 ? 2.630 13.639 6.366 1.00 87.25 83 ALA A CA 1
ATOM 692 C C . ALA A 1 83 ? 1.193 13.118 6.271 1.00 87.25 83 ALA A C 1
ATOM 694 O O . ALA A 1 83 ? 0.384 13.254 7.193 1.00 87.25 83 ALA A O 1
ATOM 695 N N . ARG A 1 84 ? 0.882 12.509 5.134 1.00 91.19 84 ARG A N 1
ATOM 696 C CA . ARG A 1 84 ? -0.403 11.878 4.855 1.00 91.19 84 ARG A CA 1
ATOM 697 C C . ARG A 1 84 ? -0.142 10.442 4.447 1.00 91.19 84 ARG A C 1
ATOM 699 O O . ARG A 1 84 ? 0.909 10.158 3.881 1.00 91.19 84 ARG A O 1
ATOM 706 N N . ALA A 1 85 ? -1.057 9.563 4.827 1.00 93.25 85 ALA A N 1
ATOM 707 C CA . ALA A 1 85 ? -1.068 8.206 4.323 1.00 93.25 85 ALA A CA 1
ATOM 708 C C . ALA A 1 85 ? -1.653 8.197 2.919 1.00 93.25 85 ALA A C 1
ATOM 710 O O . ALA A 1 85 ? -2.682 8.844 2.688 1.00 93.25 85 ALA A O 1
ATOM 711 N N . ASP A 1 86 ? -1.021 7.445 2.023 1.00 95.69 86 ASP A N 1
ATOM 712 C CA . ASP A 1 86 ? -1.453 7.365 0.631 1.00 95.69 86 ASP A CA 1
ATOM 713 C C . ASP A 1 86 ? -2.868 6.798 0.552 1.00 95.69 86 ASP A C 1
ATOM 715 O O . ASP A 1 86 ? -3.749 7.417 -0.051 1.00 95.69 86 ASP A O 1
ATOM 719 N N . LEU A 1 87 ? -3.105 5.663 1.218 1.00 96.62 87 LEU A N 1
ATOM 720 C CA . LEU A 1 87 ? -4.418 5.049 1.364 1.00 96.62 87 LEU A CA 1
ATOM 721 C C . LEU A 1 87 ? -4.634 4.532 2.791 1.00 96.62 87 LEU A C 1
ATOM 723 O O . LEU A 1 87 ? -3.736 3.979 3.429 1.00 96.62 87 LEU A O 1
ATOM 727 N N . THR A 1 88 ? -5.861 4.655 3.282 1.00 95.12 88 THR A N 1
ATOM 728 C CA . THR A 1 88 ? -6.292 4.112 4.569 1.00 95.12 88 THR A CA 1
ATOM 729 C C . THR A 1 88 ? -7.601 3.357 4.423 1.00 95.12 88 THR A C 1
ATOM 731 O O . THR A 1 88 ? -8.475 3.753 3.656 1.00 95.12 88 THR A O 1
ATOM 734 N N . ILE A 1 89 ? -7.745 2.266 5.172 1.00 94.81 89 ILE A N 1
ATOM 735 C CA . ILE A 1 89 ? -8.970 1.466 5.233 1.00 94.81 89 ILE A CA 1
ATOM 736 C C . ILE A 1 89 ? -9.581 1.637 6.616 1.00 94.81 89 ILE A C 1
ATOM 738 O O . ILE A 1 89 ? -8.894 1.478 7.629 1.00 94.81 89 ILE A O 1
ATOM 742 N N . HIS A 1 90 ? -10.875 1.929 6.651 1.00 92.38 90 HIS A N 1
ATOM 743 C CA . HIS A 1 90 ? -11.637 2.148 7.873 1.00 92.38 90 HIS A CA 1
ATOM 744 C C . HIS A 1 90 ? -12.865 1.246 7.919 1.00 92.38 90 HIS A C 1
ATOM 746 O O . HIS A 1 90 ? -13.420 0.915 6.872 1.00 92.38 90 HIS A O 1
ATOM 752 N N . ARG A 1 91 ? -13.317 0.897 9.129 1.00 89.94 91 ARG A N 1
ATOM 753 C CA . ARG A 1 91 ? -14.630 0.269 9.343 1.00 89.94 91 ARG A CA 1
ATOM 754 C C . ARG A 1 91 ? -15.653 1.294 9.824 1.00 89.94 91 ARG A C 1
ATOM 756 O O . ARG A 1 91 ? -15.469 1.925 10.861 1.00 89.94 91 ARG A O 1
ATOM 763 N N . VAL A 1 92 ? -16.747 1.411 9.084 1.00 83.56 92 VAL A N 1
ATOM 764 C CA . VAL A 1 92 ? -17.816 2.399 9.241 1.00 83.56 92 VAL A CA 1
ATOM 765 C C . VAL A 1 92 ? -19.162 1.668 9.272 1.00 83.56 92 VAL A C 1
ATOM 767 O O . VAL A 1 92 ? -19.769 1.458 8.224 1.00 83.56 92 VAL A O 1
ATOM 770 N N . PRO A 1 93 ? -19.639 1.262 10.462 1.00 70.12 93 PRO A N 1
ATOM 771 C CA . PRO A 1 93 ? -20.849 0.443 10.596 1.00 70.12 93 PRO A CA 1
ATOM 772 C C . PRO A 1 93 ? -22.126 1.135 10.098 1.00 70.12 93 PRO A C 1
ATOM 774 O O . PRO A 1 93 ? -23.007 0.504 9.526 1.00 70.12 93 PRO A O 1
ATOM 777 N N . ASP A 1 94 ? -22.202 2.456 10.269 1.00 66.56 94 ASP A N 1
ATOM 778 C CA . ASP A 1 94 ? -23.329 3.276 9.838 1.00 66.56 94 ASP A CA 1
ATOM 779 C C . ASP A 1 94 ? -22.832 4.214 8.738 1.00 66.56 94 ASP A C 1
ATOM 781 O O . ASP A 1 94 ? -22.183 5.218 9.032 1.00 66.56 94 ASP A O 1
ATOM 785 N N . GLY A 1 95 ? -23.090 3.867 7.473 1.00 56.88 95 GLY A N 1
ATOM 786 C CA . GLY A 1 95 ? -22.562 4.504 6.253 1.00 56.88 95 GLY A CA 1
ATOM 787 C C . GLY A 1 95 ? -22.898 5.989 6.016 1.00 56.88 95 GLY A C 1
ATOM 788 O O . GLY A 1 95 ? -23.002 6.421 4.870 1.00 56.88 95 GLY A O 1
ATOM 789 N N . SER A 1 96 ? -23.077 6.798 7.058 1.00 54.28 96 SER A N 1
ATOM 790 C CA . SER A 1 96 ? -23.373 8.224 6.960 1.00 54.28 96 SER A CA 1
ATOM 791 C C . SER A 1 96 ? -22.940 8.997 8.214 1.00 54.28 96 SER A C 1
ATOM 793 O O . SER A 1 96 ? -23.348 8.675 9.326 1.00 54.28 96 SER A O 1
ATOM 795 N N . ASN A 1 97 ? -22.189 10.079 7.973 1.00 53.16 97 ASN A N 1
ATOM 796 C CA . ASN A 1 97 ? -21.720 11.140 8.881 1.00 53.16 97 ASN A CA 1
ATOM 797 C C . ASN A 1 97 ? -20.418 10.910 9.670 1.00 53.16 97 ASN A C 1
ATOM 799 O O . ASN A 1 97 ? -20.378 10.770 10.894 1.00 53.16 97 ASN A O 1
ATOM 803 N N . TRP A 1 98 ? -19.309 11.084 8.946 1.00 58.00 98 TRP A N 1
ATOM 804 C CA . TRP A 1 98 ? -17.993 11.428 9.483 1.00 58.00 98 TRP A CA 1
ATOM 805 C C . TRP A 1 98 ? -17.935 12.887 9.967 1.00 58.00 98 TRP A C 1
ATOM 807 O O . TRP A 1 98 ? -17.230 13.721 9.407 1.00 58.00 98 TRP A O 1
ATOM 817 N N . GLU A 1 99 ? -18.685 13.229 11.010 1.00 58.12 99 GLU A N 1
ATOM 818 C CA . GLU A 1 99 ? -18.637 14.591 11.570 1.00 58.12 99 GLU A CA 1
ATOM 819 C C . GLU A 1 99 ? -17.411 14.821 12.478 1.00 58.12 99 GLU A C 1
ATOM 821 O O . GLU A 1 99 ? -17.112 15.958 12.838 1.00 58.12 99 GLU A O 1
ATOM 826 N N . TYR A 1 100 ? -16.653 13.767 12.819 1.00 63.88 100 TYR A N 1
ATOM 827 C CA . TYR A 1 100 ? -15.596 13.832 13.835 1.00 63.88 100 TYR A CA 1
ATOM 828 C C . TYR A 1 100 ? -14.316 13.092 13.429 1.00 63.88 100 TYR A C 1
ATOM 830 O O . TYR A 1 100 ? -14.302 11.864 13.352 1.00 63.88 100 TYR A O 1
ATOM 838 N N . LYS A 1 101 ? -13.213 13.839 13.263 1.00 66.25 101 LYS A N 1
ATOM 839 C CA . LYS A 1 101 ? -11.859 13.333 12.943 1.00 66.25 101 LYS A CA 1
ATOM 840 C C . LYS A 1 101 ? -11.404 12.192 13.866 1.00 66.25 101 LYS A C 1
ATOM 842 O O . LYS A 1 101 ? -10.775 11.247 13.406 1.00 66.25 101 LYS A O 1
ATOM 847 N N . GLU A 1 102 ? -11.747 12.256 15.149 1.00 70.19 102 GLU A N 1
ATOM 848 C CA . GLU A 1 102 ? -11.385 11.240 16.150 1.00 70.19 102 GLU A CA 1
ATOM 849 C C . GLU A 1 102 ? -12.053 9.887 15.883 1.00 70.19 102 GLU A C 1
ATOM 851 O O . GLU A 1 102 ? -11.417 8.852 16.056 1.00 70.19 102 GLU A O 1
ATOM 856 N N . LYS A 1 103 ? -13.299 9.879 15.388 1.00 70.62 103 LYS A N 1
ATOM 857 C CA . LYS A 1 103 ? -13.979 8.641 14.976 1.00 70.62 103 LYS A CA 1
ATOM 858 C C . LYS A 1 103 ? -13.338 8.038 13.726 1.00 70.62 103 LYS A C 1
ATOM 860 O O . LYS A 1 103 ? -13.275 6.819 13.607 1.00 70.62 103 LYS A O 1
ATOM 865 N N . ILE A 1 104 ? -12.831 8.878 12.818 1.00 71.31 104 ILE A N 1
ATOM 866 C CA . ILE A 1 104 ? -12.081 8.425 11.634 1.00 71.31 104 ILE A CA 1
ATOM 867 C C . ILE A 1 104 ? -10.789 7.739 12.054 1.00 71.31 104 ILE A C 1
ATOM 869 O O . ILE A 1 104 ? -10.516 6.619 11.643 1.00 71.31 104 ILE A O 1
ATOM 873 N N . LEU A 1 105 ? -10.020 8.366 12.940 1.00 73.88 105 LEU A N 1
ATOM 874 C CA . LEU A 1 105 ? -8.784 7.767 13.435 1.00 73.88 105 LEU A CA 1
ATOM 875 C C . LEU A 1 105 ? -9.051 6.497 14.256 1.00 73.88 105 LEU A C 1
ATOM 877 O O . LEU A 1 105 ? -8.355 5.508 14.073 1.00 73.88 105 LEU A O 1
ATOM 881 N N . GLY A 1 106 ? -10.094 6.484 15.091 1.00 81.94 106 GLY A N 1
ATOM 882 C CA . GLY A 1 106 ? -10.469 5.315 15.897 1.00 81.94 106 GLY A CA 1
ATOM 883 C C . GLY A 1 106 ? -11.085 4.147 15.116 1.00 81.94 106 GLY A C 1
ATOM 884 O O . GLY A 1 106 ? -11.270 3.077 15.685 1.00 81.94 106 GLY A O 1
ATOM 885 N N . SER A 1 107 ? -11.415 4.339 13.837 1.00 88.50 107 SER A N 1
ATOM 886 C CA . SER A 1 107 ? -11.926 3.291 12.937 1.00 88.50 107 SER A CA 1
ATOM 887 C C . SER A 1 107 ? -10.885 2.807 11.930 1.00 88.50 107 SER A C 1
ATOM 889 O O . SER A 1 107 ? -11.202 1.953 11.099 1.00 88.50 107 SER A O 1
ATOM 891 N N . LEU A 1 108 ? -9.669 3.362 11.977 1.00 92.69 108 LEU A N 1
ATOM 892 C CA . LEU A 1 108 ? -8.568 2.962 11.114 1.00 92.69 108 LEU A CA 1
ATOM 893 C C . LEU A 1 108 ? -8.250 1.484 11.357 1.00 92.69 108 LEU A C 1
ATOM 895 O O . LEU A 1 108 ? -7.994 1.074 12.484 1.00 92.69 108 LEU A O 1
ATOM 899 N N . LEU A 1 109 ? -8.270 0.693 10.289 1.00 95.19 109 LEU A N 1
ATOM 900 C CA . LEU A 1 109 ? -7.906 -0.722 10.320 1.00 95.19 109 LEU A CA 1
ATOM 901 C C . LEU A 1 109 ? -6.578 -0.974 9.629 1.00 95.19 109 LEU A C 1
ATOM 903 O O . LEU A 1 109 ? -5.844 -1.898 9.983 1.00 95.19 109 LEU A O 1
ATOM 907 N N . SER A 1 110 ? -6.309 -0.238 8.554 1.00 96.25 110 SER A N 1
ATOM 908 C CA . SER A 1 110 ? -5.146 -0.498 7.718 1.00 96.25 110 SER A CA 1
ATOM 909 C C . SER A 1 110 ? -4.647 0.753 7.032 1.00 96.25 110 SER A C 1
ATOM 911 O O . SER A 1 110 ? -5.424 1.648 6.700 1.00 96.25 110 SER A O 1
ATOM 913 N N . VAL A 1 111 ? -3.347 0.771 6.784 1.00 96.81 111 VAL A N 1
ATOM 914 C CA . VAL A 1 111 ? -2.658 1.829 6.051 1.00 96.81 111 VAL A CA 1
ATOM 915 C C . VAL A 1 111 ? -1.857 1.186 4.941 1.00 96.81 111 VAL A C 1
ATOM 917 O O . VAL A 1 111 ? -1.195 0.174 5.168 1.00 96.81 111 VAL A O 1
ATOM 920 N N . ILE A 1 112 ? -1.939 1.763 3.749 1.00 97.19 112 ILE A N 1
ATOM 921 C CA . ILE A 1 112 ? -1.199 1.317 2.577 1.00 97.19 112 ILE A CA 1
ATOM 922 C C . ILE A 1 112 ? -0.416 2.522 2.065 1.00 97.19 112 ILE A C 1
ATOM 924 O O . ILE A 1 112 ? -1.015 3.482 1.584 1.00 97.19 112 ILE A O 1
ATOM 928 N N . GLU A 1 113 ? 0.909 2.463 2.171 1.00 95.62 113 GLU A N 1
ATOM 929 C CA . GLU A 1 113 ? 1.798 3.352 1.416 1.00 95.62 113 GLU A CA 1
ATOM 930 C C . GLU A 1 113 ? 2.054 2.729 0.045 1.00 95.62 113 GLU A C 1
ATOM 932 O O . GLU A 1 113 ? 2.171 1.508 -0.096 1.00 95.62 113 GLU A O 1
ATOM 937 N N . VAL A 1 114 ? 2.115 3.569 -0.974 1.00 92.62 114 VAL A N 1
ATOM 938 C CA . VAL A 1 114 ? 2.154 3.184 -2.375 1.00 92.62 114 VAL A CA 1
ATOM 939 C C . VAL A 1 114 ? 3.496 3.584 -2.968 1.00 92.62 114 VAL A C 1
ATOM 941 O O . VAL A 1 114 ? 3.983 4.696 -2.773 1.00 92.62 114 VAL A O 1
ATOM 944 N N . LYS A 1 115 ? 4.090 2.672 -3.737 1.00 90.06 115 LYS A N 1
ATOM 945 C CA . LYS A 1 115 ? 5.287 2.931 -4.532 1.00 90.06 115 LYS A CA 1
ATOM 946 C C . LYS A 1 115 ? 5.102 2.461 -5.957 1.00 90.06 115 LYS A C 1
ATOM 948 O O . LYS A 1 115 ? 4.668 1.332 -6.187 1.00 90.06 115 LYS A O 1
ATOM 953 N N . LEU A 1 116 ? 5.459 3.323 -6.906 1.00 86.31 116 LEU A N 1
ATOM 954 C CA . LEU A 1 116 ? 5.498 2.982 -8.326 1.00 86.31 116 LEU A CA 1
ATOM 955 C C . LEU A 1 116 ? 6.944 2.991 -8.828 1.00 86.31 116 LEU A C 1
ATOM 957 O O . LEU A 1 116 ? 7.472 4.040 -9.190 1.00 86.31 116 LEU A O 1
ATOM 961 N N . ALA A 1 117 ? 7.545 1.808 -8.907 1.00 84.19 117 ALA A N 1
ATOM 962 C CA . ALA A 1 117 ? 8.819 1.603 -9.574 1.00 84.19 117 ALA A CA 1
ATOM 963 C C . ALA A 1 117 ? 8.616 1.504 -11.082 1.00 84.19 117 ALA A C 1
ATOM 965 O O . ALA A 1 117 ? 8.149 0.495 -11.601 1.00 84.19 117 ALA A O 1
ATOM 966 N N . ASN A 1 118 ? 8.947 2.580 -11.788 1.00 78.69 118 ASN A N 1
ATOM 967 C CA . ASN A 1 118 ? 8.743 2.706 -13.224 1.00 78.69 118 ASN A CA 1
ATOM 968 C C . ASN A 1 118 ? 10.079 2.845 -13.966 1.00 78.69 118 ASN A C 1
ATOM 970 O O . ASN A 1 118 ? 11.152 2.810 -13.373 1.00 78.69 118 ASN A O 1
ATOM 974 N N . VAL A 1 119 ? 10.039 3.008 -15.288 1.00 71.12 119 VAL A N 1
ATOM 975 C CA . VAL A 1 119 ? 11.270 3.049 -16.099 1.00 71.12 119 VAL A CA 1
ATOM 976 C C . VAL A 1 119 ? 12.160 4.272 -15.832 1.00 71.12 119 VAL A C 1
ATOM 978 O O . VAL A 1 119 ? 13.330 4.255 -16.208 1.00 71.12 119 VAL A O 1
ATOM 981 N N . ARG A 1 120 ? 11.637 5.340 -15.215 1.00 71.44 120 ARG A N 1
ATOM 982 C CA . ARG A 1 120 ? 12.421 6.529 -14.826 1.00 71.44 120 ARG A CA 1
ATOM 983 C C . ARG A 1 120 ? 12.897 6.491 -13.385 1.00 71.44 120 ARG A C 1
ATOM 985 O O . ARG A 1 120 ? 13.967 7.015 -13.103 1.00 71.44 120 ARG A O 1
ATOM 992 N N . GLU A 1 121 ? 12.091 5.912 -12.512 1.00 73.00 121 GLU A N 1
ATOM 993 C CA . GLU A 1 121 ? 12.385 5.711 -11.099 1.00 73.00 121 GLU A CA 1
ATOM 994 C C . GLU A 1 121 ? 12.322 4.200 -10.846 1.00 73.00 121 GLU A C 1
ATOM 996 O O . GLU A 1 121 ? 11.293 3.692 -10.406 1.00 73.00 121 GLU A O 1
ATOM 1001 N N . PRO A 1 122 ? 13.365 3.439 -11.225 1.00 72.81 122 PRO A N 1
ATOM 1002 C CA . PRO A 1 122 ? 13.392 1.995 -11.034 1.00 72.81 122 PRO A CA 1
ATOM 1003 C C . PRO A 1 122 ? 13.436 1.646 -9.549 1.00 72.81 122 PRO A C 1
ATOM 1005 O O . PRO A 1 122 ? 13.915 2.428 -8.727 1.00 72.81 122 PRO A O 1
ATOM 1008 N N . LEU A 1 123 ? 13.032 0.423 -9.196 1.00 74.00 123 LEU A N 1
ATOM 1009 C CA . LEU A 1 123 ? 12.986 -0.003 -7.794 1.00 74.00 123 LEU A CA 1
ATOM 1010 C C . LEU A 1 123 ? 14.348 0.098 -7.078 1.00 74.00 123 LEU A C 1
ATOM 1012 O O . LEU A 1 123 ? 14.421 0.357 -5.881 1.00 74.00 123 LEU A O 1
ATOM 1016 N N . TYR A 1 124 ? 15.447 -0.013 -7.822 1.00 67.44 124 TYR A N 1
ATOM 1017 C CA . TYR A 1 124 ? 16.793 0.249 -7.313 1.00 67.44 124 TYR A CA 1
ATOM 1018 C C . TYR A 1 124 ? 16.957 1.649 -6.690 1.00 67.44 124 TYR A C 1
ATOM 1020 O O . TYR A 1 124 ? 17.601 1.798 -5.647 1.00 67.44 124 TYR A O 1
ATOM 1028 N N . ASP A 1 125 ? 16.354 2.673 -7.295 1.00 70.12 125 ASP A N 1
ATOM 1029 C CA . ASP A 1 125 ? 16.431 4.048 -6.801 1.00 70.12 125 ASP A CA 1
ATOM 1030 C C . ASP A 1 125 ? 15.598 4.233 -5.529 1.00 70.12 125 ASP A C 1
ATOM 1032 O O . ASP A 1 125 ? 15.992 5.002 -4.651 1.00 70.12 125 ASP A O 1
ATOM 1036 N N . PHE A 1 126 ? 14.526 3.452 -5.352 1.00 70.69 126 PHE A N 1
ATOM 1037 C CA . PHE A 1 126 ? 13.766 3.406 -4.100 1.00 70.69 126 PHE A CA 1
ATOM 1038 C C . PHE A 1 126 ? 14.586 2.868 -2.927 1.00 70.69 126 PHE A C 1
ATOM 1040 O O . PHE A 1 126 ? 14.436 3.364 -1.813 1.00 70.69 126 PHE A O 1
ATOM 1047 N N . PHE A 1 127 ? 15.457 1.879 -3.154 1.00 73.44 127 PHE A N 1
ATOM 1048 C CA . PHE A 1 127 ? 16.315 1.324 -2.099 1.00 73.44 127 PHE A CA 1
ATOM 1049 C C . PHE A 1 127 ? 17.518 2.211 -1.770 1.00 73.44 127 PHE A C 1
ATOM 1051 O O . PHE A 1 127 ? 18.048 2.153 -0.657 1.00 73.44 127 PHE A O 1
ATOM 1058 N N . LYS A 1 128 ? 17.957 3.039 -2.724 1.00 71.62 128 LYS A N 1
ATOM 1059 C CA . LYS A 1 128 ? 19.014 4.036 -2.510 1.00 71.62 128 LYS A CA 1
ATOM 1060 C C . LYS A 1 128 ? 18.506 5.338 -1.909 1.00 71.62 128 LYS A C 1
ATOM 1062 O O . LYS A 1 128 ? 19.223 5.963 -1.130 1.00 71.62 128 LYS A O 1
ATOM 1067 N N . GLY A 1 129 ? 17.318 5.775 -2.307 1.00 65.38 129 GLY A N 1
ATOM 1068 C CA . GLY A 1 129 ? 16.655 6.921 -1.716 1.00 65.38 129 GLY A CA 1
ATOM 1069 C C . GLY A 1 129 ? 16.124 6.545 -0.341 1.00 65.38 129 GLY A C 1
ATOM 1070 O O . GLY A 1 129 ? 15.506 5.505 -0.167 1.00 65.38 129 GLY A O 1
ATOM 1071 N N . ASP A 1 130 ? 16.279 7.414 0.654 1.00 72.38 130 ASP A N 1
ATOM 1072 C CA . ASP A 1 130 ? 15.704 7.175 1.987 1.00 72.38 130 ASP A CA 1
ATOM 1073 C C . ASP A 1 130 ? 14.159 7.093 1.987 1.00 72.38 130 ASP A C 1
ATOM 1075 O O . ASP A 1 130 ? 13.564 7.009 3.055 1.00 72.38 130 ASP A O 1
ATOM 1079 N N . GLY A 1 131 ? 13.491 7.173 0.828 1.00 76.44 131 GLY A N 1
ATOM 1080 C CA . GLY A 1 131 ? 12.035 7.187 0.683 1.00 76.44 131 GLY A CA 1
ATOM 1081 C C . GLY A 1 131 ? 11.379 5.959 1.305 1.00 76.44 131 GLY A C 1
ATOM 1082 O O . GLY A 1 131 ? 10.652 6.095 2.282 1.00 76.44 131 GLY A O 1
ATOM 1083 N N . VAL A 1 132 ? 11.712 4.755 0.832 1.00 82.44 132 VAL A N 1
ATOM 1084 C CA . VAL A 1 132 ? 11.103 3.517 1.354 1.00 82.44 132 VAL A CA 1
ATOM 1085 C C . VAL A 1 132 ? 11.417 3.311 2.833 1.00 82.44 132 VAL A C 1
ATOM 1087 O O . VAL A 1 132 ? 10.534 2.963 3.610 1.00 82.44 132 VAL A O 1
ATOM 1090 N N . LYS A 1 133 ? 12.652 3.597 3.264 1.00 85.38 133 LYS A N 1
ATOM 1091 C CA . LYS A 1 133 ? 13.024 3.504 4.685 1.00 85.38 133 LYS A CA 1
ATOM 1092 C C . LYS A 1 133 ? 12.230 4.473 5.554 1.00 85.38 133 LYS A C 1
ATOM 1094 O O . LYS A 1 133 ? 11.778 4.096 6.631 1.00 85.38 133 LYS A O 1
ATOM 1099 N N . LYS A 1 134 ? 12.033 5.713 5.096 1.00 88.12 134 LYS A N 1
ATOM 1100 C CA . LYS A 1 134 ? 11.173 6.682 5.786 1.00 88.12 134 LYS A CA 1
ATOM 1101 C C . LYS A 1 134 ? 9.748 6.163 5.882 1.00 88.12 134 LYS A C 1
ATOM 1103 O O . LYS A 1 134 ? 9.138 6.333 6.929 1.00 88.12 134 LYS A O 1
ATOM 1108 N N . ASP A 1 135 ? 9.246 5.495 4.854 1.00 90.88 135 ASP A N 1
ATOM 1109 C CA . ASP A 1 135 ? 7.873 4.989 4.830 1.00 90.88 135 ASP A CA 1
ATOM 1110 C C . ASP A 1 135 ? 7.688 3.814 5.785 1.00 90.88 135 ASP A C 1
ATOM 1112 O O . ASP A 1 135 ? 6.739 3.814 6.565 1.00 90.88 135 ASP A O 1
ATOM 1116 N N . LEU A 1 136 ? 8.655 2.894 5.848 1.00 91.88 136 LEU A N 1
ATOM 1117 C CA . LEU A 1 136 ? 8.686 1.839 6.865 1.00 91.88 136 LEU A CA 1
ATOM 1118 C C . LEU A 1 136 ? 8.705 2.420 8.289 1.00 91.88 136 LEU A C 1
ATOM 1120 O O . LEU A 1 136 ? 7.950 1.978 9.156 1.00 91.88 136 LEU A O 1
ATOM 1124 N N . ILE A 1 137 ? 9.513 3.459 8.533 1.00 91.19 137 ILE A N 1
ATOM 1125 C CA . ILE A 1 137 ? 9.563 4.153 9.831 1.00 91.19 137 ILE A CA 1
ATOM 1126 C C . ILE A 1 137 ? 8.225 4.845 10.141 1.00 91.19 137 ILE A C 1
ATOM 1128 O O . ILE A 1 137 ? 7.741 4.767 11.273 1.00 91.19 137 ILE A O 1
ATOM 1132 N N . ARG A 1 138 ? 7.609 5.511 9.152 1.00 92.38 138 ARG A N 1
ATOM 1133 C CA . ARG A 1 138 ? 6.296 6.163 9.296 1.00 92.38 138 ARG A CA 1
ATOM 1134 C C . ARG A 1 138 ? 5.224 5.140 9.653 1.00 92.38 138 ARG A C 1
ATOM 1136 O O . ARG A 1 138 ? 4.505 5.345 10.629 1.00 92.38 138 ARG A O 1
ATOM 1143 N N . LEU A 1 139 ? 5.167 4.022 8.938 1.00 93.25 139 LEU A N 1
ATOM 1144 C CA . LEU A 1 139 ? 4.229 2.935 9.204 1.00 93.25 139 LEU A CA 1
ATOM 1145 C C . LEU A 1 139 ? 4.426 2.351 10.611 1.00 93.25 139 LEU A C 1
ATOM 1147 O O . LEU A 1 139 ? 3.454 2.211 11.355 1.00 93.25 139 LEU A O 1
ATOM 1151 N N . LYS A 1 140 ? 5.672 2.098 11.031 1.00 91.56 140 LYS A N 1
ATOM 1152 C CA . LYS A 1 140 ? 5.995 1.602 12.384 1.00 91.56 140 LYS A CA 1
ATOM 1153 C C . LYS A 1 140 ? 5.541 2.535 13.508 1.00 91.56 140 LYS A C 1
ATOM 1155 O O . LYS A 1 140 ? 5.314 2.072 14.621 1.00 91.56 140 LYS A O 1
ATOM 1160 N N . SER A 1 141 ? 5.391 3.835 13.243 1.00 90.81 141 SER A N 1
ATOM 1161 C CA . SER A 1 141 ? 4.906 4.795 14.248 1.00 90.81 141 SER A CA 1
ATOM 1162 C C . SER A 1 141 ? 3.425 4.626 14.615 1.00 90.81 141 SER A C 1
ATOM 1164 O O . SER A 1 141 ? 2.973 5.206 15.603 1.00 90.81 141 SER A O 1
ATOM 1166 N N . LEU A 1 142 ? 2.671 3.843 13.838 1.00 90.56 142 LEU A N 1
ATOM 1167 C CA . LEU A 1 142 ? 1.258 3.558 14.077 1.00 90.56 142 LEU A CA 1
ATOM 1168 C C . LEU A 1 142 ? 1.075 2.465 15.140 1.00 90.56 142 LEU A C 1
ATOM 1170 O O . LEU A 1 142 ? 1.936 1.598 15.310 1.00 90.56 142 LEU A O 1
ATOM 1174 N N . GLY A 1 143 ? -0.076 2.477 15.820 1.00 87.50 143 GLY A N 1
ATOM 1175 C CA . GLY A 1 143 ? -0.444 1.463 16.814 1.00 87.50 143 GLY A CA 1
ATOM 1176 C C . GLY A 1 143 ? -0.389 0.033 16.263 1.00 87.50 143 GLY A C 1
ATOM 1177 O O . GLY A 1 143 ? -0.593 -0.194 15.071 1.00 87.50 143 GLY A O 1
ATOM 1178 N N . SER A 1 144 ? -0.072 -0.937 17.125 1.00 88.25 144 SER A N 1
ATOM 1179 C CA . SER A 1 144 ? 0.087 -2.360 16.768 1.00 88.25 144 SER A CA 1
ATOM 1180 C C . SER A 1 144 ? -1.190 -3.031 16.262 1.00 88.25 144 SER A C 1
ATOM 1182 O O . SER A 1 144 ? -1.135 -4.094 15.664 1.00 88.25 144 SER A O 1
ATOM 1184 N N . GLU A 1 145 ? -2.341 -2.431 16.533 1.00 90.94 145 GLU A N 1
ATOM 1185 C CA . GLU A 1 145 ? -3.657 -2.853 16.065 1.00 90.94 145 GLU A CA 1
ATOM 1186 C C . GLU A 1 145 ? -3.926 -2.505 14.592 1.00 90.94 145 GLU A C 1
ATOM 1188 O O . GLU A 1 145 ? -4.879 -3.020 14.008 1.00 90.94 145 GLU A O 1
ATOM 1193 N N . ILE A 1 146 ? -3.105 -1.635 13.996 1.00 94.06 146 ILE A N 1
ATOM 1194 C CA . ILE A 1 146 ? -3.251 -1.178 12.615 1.00 94.06 146 ILE A CA 1
ATOM 1195 C C . ILE A 1 146 ? -2.431 -2.076 11.696 1.00 94.06 146 ILE A C 1
ATO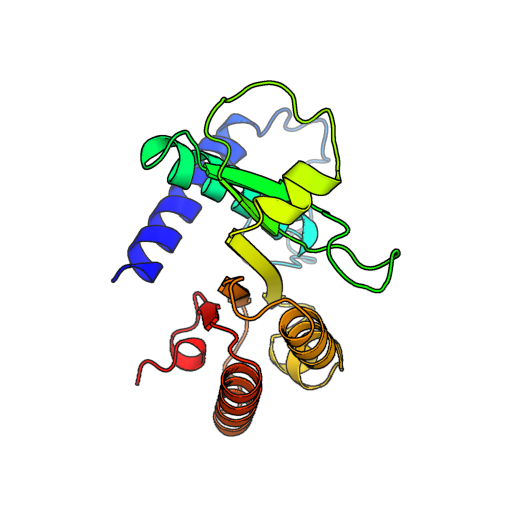M 1197 O O . ILE A 1 146 ? -1.214 -2.174 11.841 1.00 94.06 146 ILE A O 1
ATOM 1201 N N . ASN A 1 147 ? -3.079 -2.676 10.696 1.00 96.00 147 ASN A N 1
ATOM 1202 C CA . ASN A 1 147 ? -2.361 -3.427 9.671 1.00 96.00 147 ASN A CA 1
ATOM 1203 C C . ASN A 1 147 ? -1.590 -2.462 8.760 1.00 96.00 147 ASN A C 1
ATOM 1205 O O . ASN A 1 147 ? -2.14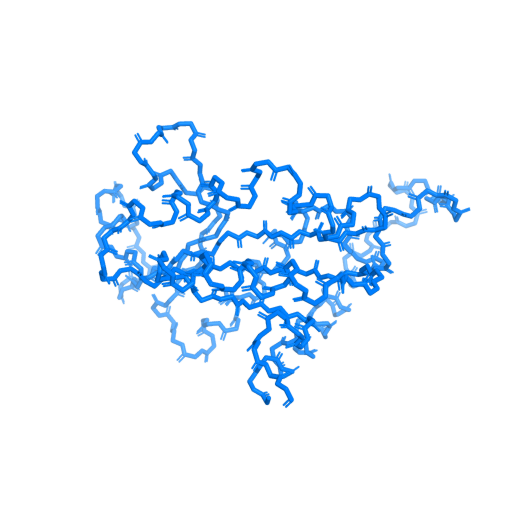8 -1.488 8.245 1.00 96.00 147 ASN A O 1
ATOM 1209 N N . ARG A 1 148 ? -0.307 -2.740 8.536 1.00 96.56 148 ARG A N 1
ATOM 1210 C CA . ARG A 1 148 ? 0.593 -1.866 7.780 1.00 96.56 148 ARG A CA 1
ATOM 1211 C C . ARG A 1 148 ? 0.992 -2.550 6.491 1.00 96.56 148 ARG A C 1
ATOM 1213 O O . ARG A 1 148 ? 1.528 -3.655 6.521 1.00 96.56 148 ARG A O 1
ATOM 1220 N N . TYR A 1 149 ? 0.768 -1.874 5.377 1.00 95.88 149 TYR A N 1
ATOM 1221 C CA . TYR A 1 149 ? 1.094 -2.391 4.062 1.00 95.88 149 TYR A CA 1
ATOM 1222 C C . TYR A 1 149 ? 1.976 -1.413 3.299 1.00 95.88 149 TYR A C 1
ATOM 1224 O O . TYR A 1 149 ? 1.762 -0.200 3.334 1.00 95.88 149 TYR A O 1
ATOM 1232 N N . LEU A 1 150 ? 2.930 -1.966 2.560 1.00 94.25 150 LEU A N 1
ATOM 1233 C CA . LEU A 1 150 ? 3.668 -1.250 1.530 1.00 94.25 150 LEU A CA 1
ATOM 1234 C C . LEU A 1 150 ? 3.370 -1.920 0.188 1.00 94.25 150 LEU A C 1
ATOM 1236 O O . LEU A 1 150 ? 3.772 -3.061 -0.048 1.00 94.25 150 LEU A O 1
ATOM 1240 N N . LEU A 1 151 ? 2.622 -1.226 -0.666 1.00 93.25 151 LEU A N 1
ATOM 1241 C CA . LEU A 1 151 ? 2.245 -1.695 -1.994 1.00 93.25 151 LEU A CA 1
ATOM 1242 C C . LEU A 1 151 ? 3.246 -1.182 -3.025 1.00 93.25 151 LEU A C 1
ATOM 1244 O O . LEU A 1 151 ? 3.315 0.017 -3.282 1.00 93.25 151 LEU A O 1
ATOM 1248 N N . ILE A 1 152 ? 3.983 -2.096 -3.647 1.00 89.44 152 ILE A N 1
ATOM 1249 C CA . ILE A 1 152 ? 4.995 -1.789 -4.655 1.00 89.44 152 ILE A CA 1
ATOM 1250 C C . ILE A 1 152 ? 4.523 -2.310 -6.010 1.00 89.44 152 ILE A C 1
ATOM 1252 O O . ILE A 1 152 ? 4.496 -3.519 -6.244 1.00 89.44 152 ILE A O 1
ATOM 1256 N N . ALA A 1 153 ? 4.185 -1.395 -6.913 1.00 87.62 153 ALA A N 1
ATOM 1257 C CA . ALA A 1 153 ? 4.005 -1.693 -8.326 1.00 87.62 153 ALA A CA 1
ATOM 1258 C C . ALA A 1 153 ? 5.348 -1.531 -9.041 1.00 87.62 153 ALA A C 1
ATOM 1260 O O . ALA A 1 153 ? 5.856 -0.419 -9.159 1.00 87.62 153 ALA A O 1
ATOM 1261 N N . ASP A 1 154 ? 5.919 -2.642 -9.490 1.00 84.75 154 ASP A N 1
ATOM 1262 C CA . ASP A 1 154 ? 7.214 -2.700 -10.156 1.00 84.75 154 ASP A CA 1
ATOM 1263 C C . ASP A 1 154 ? 7.045 -3.003 -11.648 1.00 84.75 154 ASP A C 1
ATOM 1265 O O . ASP A 1 154 ? 6.497 -4.035 -12.041 1.00 84.75 154 ASP A O 1
ATOM 1269 N N . GLU A 1 155 ? 7.497 -2.079 -12.486 1.00 77.56 155 GLU A N 1
ATOM 1270 C CA . GLU A 1 155 ? 7.581 -2.213 -13.943 1.00 77.56 155 GLU A CA 1
ATOM 1271 C C . GLU A 1 155 ? 9.027 -2.416 -14.423 1.00 77.56 155 GLU A C 1
ATOM 1273 O O . GLU A 1 155 ? 9.288 -2.434 -15.631 1.00 77.56 155 GLU A O 1
ATOM 1278 N N . GLY A 1 156 ? 9.974 -2.462 -13.482 1.00 66.94 156 GLY A N 1
ATOM 1279 C CA . GLY A 1 156 ? 11.404 -2.359 -13.716 1.00 66.94 156 GLY A CA 1
ATOM 1280 C C . GLY A 1 156 ? 12.128 -3.680 -13.980 1.00 66.94 156 GLY A C 1
ATOM 1281 O O . GLY A 1 156 ? 11.549 -4.759 -14.093 1.00 66.94 156 GLY A O 1
ATOM 1282 N N . GLU A 1 157 ? 13.448 -3.550 -14.132 1.00 61.91 157 GLU A N 1
ATOM 1283 C CA . GLU A 1 157 ? 14.392 -4.637 -14.406 1.00 61.91 157 GLU A CA 1
ATOM 1284 C C . GLU A 1 157 ? 14.745 -5.465 -13.157 1.00 61.91 157 GLU A C 1
ATOM 1286 O O . GLU A 1 157 ? 14.353 -5.161 -12.033 1.00 61.91 157 GLU A O 1
ATOM 1291 N N . ALA A 1 158 ? 15.545 -6.517 -13.358 1.00 65.69 158 ALA A N 1
ATOM 1292 C CA . ALA A 1 158 ? 16.057 -7.364 -12.290 1.00 65.69 158 ALA A CA 1
ATOM 1293 C C . ALA A 1 158 ? 16.858 -6.563 -11.246 1.00 65.69 158 ALA A C 1
ATOM 1295 O O . ALA A 1 158 ? 17.804 -5.845 -11.569 1.00 65.69 158 ALA A O 1
ATOM 1296 N N . ILE A 1 159 ? 16.503 -6.748 -9.978 1.00 72.00 159 ILE A N 1
ATOM 1297 C CA . ILE A 1 159 ? 17.140 -6.111 -8.824 1.00 72.00 159 ILE A CA 1
ATOM 1298 C C . ILE A 1 159 ? 18.093 -7.108 -8.180 1.00 72.00 159 ILE A C 1
ATOM 1300 O O . ILE A 1 159 ? 17.854 -8.316 -8.210 1.00 72.00 159 ILE A O 1
ATOM 1304 N N . ASP A 1 160 ? 19.159 -6.598 -7.565 1.00 80.69 160 ASP A N 1
ATOM 1305 C CA . ASP A 1 160 ? 20.051 -7.406 -6.741 1.00 80.69 160 ASP A CA 1
ATOM 1306 C C . ASP A 1 160 ? 19.254 -8.133 -5.631 1.00 80.69 160 ASP A C 1
ATOM 1308 O O . ASP A 1 160 ? 18.654 -7.472 -4.772 1.00 80.69 160 ASP A O 1
ATOM 1312 N N . PRO A 1 161 ? 19.258 -9.480 -5.601 1.00 84.06 161 PRO A N 1
ATOM 1313 C CA . PRO A 1 161 ? 18.583 -10.256 -4.565 1.00 84.06 161 PRO A CA 1
ATOM 1314 C C . PRO A 1 161 ? 18.996 -9.878 -3.138 1.00 84.06 161 PRO A C 1
ATOM 1316 O O . PRO A 1 161 ? 18.177 -9.981 -2.228 1.00 84.06 161 PRO A O 1
ATOM 1319 N N . LEU A 1 162 ? 20.233 -9.409 -2.924 1.00 85.25 162 LEU A N 1
ATOM 1320 C CA . LEU A 1 162 ? 20.690 -8.957 -1.606 1.00 85.25 162 LEU A CA 1
ATOM 1321 C C . LEU A 1 162 ? 19.952 -7.695 -1.146 1.00 85.25 162 LEU A C 1
ATOM 1323 O O . LEU A 1 162 ? 19.646 -7.558 0.037 1.00 85.25 162 LEU A O 1
ATOM 1327 N N . GLN A 1 163 ? 19.633 -6.784 -2.069 1.00 84.12 163 GLN A N 1
ATOM 1328 C CA . GLN A 1 163 ? 18.855 -5.586 -1.748 1.00 84.12 163 GLN A CA 1
ATOM 1329 C C . GLN A 1 163 ? 17.405 -5.934 -1.425 1.00 84.12 163 GLN A C 1
ATOM 1331 O O . GLN A 1 163 ? 16.855 -5.392 -0.470 1.00 84.12 163 GLN A O 1
ATOM 1336 N N . ILE A 1 164 ? 16.819 -6.878 -2.167 1.00 86.56 164 ILE A N 1
ATOM 1337 C CA . ILE A 1 164 ? 15.483 -7.408 -1.873 1.00 86.56 164 ILE A CA 1
ATOM 1338 C C . ILE A 1 164 ? 15.462 -8.042 -0.479 1.00 86.56 164 ILE A C 1
ATOM 1340 O O . ILE A 1 164 ? 14.600 -7.704 0.324 1.00 86.56 164 ILE A O 1
ATOM 1344 N N . GLN A 1 165 ? 16.426 -8.908 -0.155 1.00 88.19 165 GLN A N 1
ATOM 1345 C CA . GLN A 1 165 ? 16.505 -9.541 1.165 1.00 88.19 165 GLN A CA 1
ATOM 1346 C C . GLN A 1 165 ? 16.650 -8.520 2.294 1.00 88.19 165 GLN A C 1
ATOM 1348 O O . GLN A 1 165 ? 15.949 -8.627 3.298 1.00 88.19 165 GLN A O 1
ATOM 1353 N N . GLN A 1 166 ? 17.518 -7.517 2.128 1.00 88.69 166 GLN A N 1
ATOM 1354 C CA . GLN A 1 166 ? 17.669 -6.458 3.124 1.00 88.69 166 GLN A CA 1
ATOM 1355 C C . GLN A 1 166 ? 16.362 -5.684 3.312 1.00 88.69 166 GLN A C 1
ATOM 1357 O O . GLN A 1 166 ? 15.947 -5.454 4.441 1.00 88.69 166 GLN A O 1
ATOM 1362 N N . PHE A 1 167 ? 15.697 -5.312 2.220 1.00 89.56 167 PHE A N 1
ATOM 1363 C CA . PHE A 1 167 ? 14.427 -4.600 2.283 1.00 89.56 167 PHE A CA 1
ATO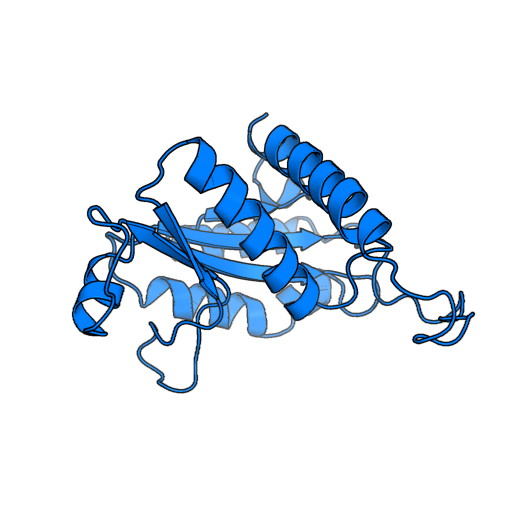M 1364 C C . PHE A 1 167 ? 13.330 -5.420 2.973 1.00 89.56 167 PHE A C 1
ATOM 1366 O O . PHE A 1 167 ? 12.611 -4.885 3.812 1.00 89.56 167 PHE A O 1
ATOM 1373 N N . LEU A 1 168 ? 13.214 -6.712 2.660 1.00 90.69 168 LEU A N 1
ATOM 1374 C CA . LEU A 1 168 ? 12.241 -7.589 3.309 1.00 90.69 168 LEU A CA 1
ATOM 1375 C C . LEU A 1 168 ? 12.531 -7.746 4.803 1.00 90.69 168 LEU A C 1
ATOM 1377 O O . LEU A 1 168 ? 11.602 -7.691 5.603 1.00 90.69 168 LEU A O 1
ATOM 1381 N N . SER A 1 169 ? 13.808 -7.863 5.180 1.00 91.69 169 SER A N 1
ATOM 1382 C CA . SER A 1 169 ? 14.221 -7.870 6.586 1.00 91.69 169 SER A CA 1
ATOM 1383 C C . SER A 1 169 ? 13.856 -6.560 7.290 1.00 91.69 169 SER A C 1
ATOM 1385 O O . SER A 1 169 ? 13.374 -6.594 8.421 1.00 91.69 169 SER A O 1
ATOM 1387 N N . ASP A 1 170 ? 14.065 -5.413 6.637 1.00 90.75 170 ASP A N 1
ATOM 1388 C CA . ASP A 1 170 ? 13.691 -4.107 7.183 1.00 90.75 170 ASP A CA 1
ATOM 1389 C C . ASP A 1 170 ? 12.160 -4.020 7.354 1.00 90.75 170 ASP A C 1
ATOM 1391 O O . ASP A 1 170 ? 11.683 -3.572 8.395 1.00 90.75 170 ASP A O 1
ATOM 1395 N N . ALA A 1 171 ? 11.375 -4.473 6.370 1.00 92.19 171 ALA A N 1
ATOM 1396 C CA . ALA A 1 171 ? 9.913 -4.474 6.438 1.00 92.19 171 ALA A CA 1
ATOM 1397 C C . ALA A 1 171 ? 9.377 -5.383 7.560 1.00 92.19 171 ALA A C 1
ATOM 1399 O O . ALA A 1 171 ? 8.486 -4.973 8.306 1.00 92.19 171 ALA A O 1
ATOM 1400 N N . GLU A 1 172 ? 9.964 -6.571 7.735 1.00 92.75 172 GLU A N 1
ATOM 1401 C CA . GLU A 1 172 ? 9.631 -7.505 8.816 1.00 92.75 172 GLU A CA 1
ATOM 1402 C C . GLU A 1 172 ? 9.934 -6.906 10.199 1.00 92.75 172 GLU A C 1
ATOM 1404 O O . GLU A 1 172 ? 9.083 -6.939 11.087 1.00 92.75 172 GLU A O 1
ATOM 1409 N N . GLU A 1 173 ? 11.094 -6.263 10.380 1.00 91.62 173 GLU A N 1
ATOM 1410 C CA . GLU A 1 173 ? 11.450 -5.569 11.632 1.00 91.62 173 GLU A CA 1
ATOM 1411 C C . GLU A 1 173 ? 10.469 -4.428 11.987 1.00 91.62 173 GLU A C 1
ATOM 1413 O O . GLU A 1 173 ? 10.368 -3.980 13.139 1.00 91.62 173 GLU A O 1
ATOM 1418 N N . HIS A 1 174 ? 9.756 -3.917 10.984 1.00 90.88 174 HIS A N 1
ATOM 1419 C CA . HIS A 1 174 ? 8.778 -2.845 11.125 1.00 90.88 174 HIS A CA 1
ATOM 1420 C C . HIS A 1 174 ? 7.329 -3.352 11.157 1.00 90.88 174 HIS A C 1
ATOM 1422 O O . HIS A 1 174 ? 6.425 -2.522 11.264 1.00 90.88 174 HIS A O 1
ATOM 1428 N N . ASP A 1 175 ? 7.110 -4.675 11.128 1.00 93.12 175 ASP A N 1
ATOM 1429 C CA . ASP A 1 175 ? 5.781 -5.300 11.090 1.00 93.12 175 ASP A CA 1
ATOM 1430 C C . ASP A 1 175 ? 4.924 -4.715 9.949 1.00 93.12 175 ASP A C 1
ATOM 1432 O O . ASP A 1 175 ? 3.784 -4.276 10.134 1.00 93.12 175 ASP A O 1
ATOM 1436 N N . VAL A 1 176 ? 5.546 -4.621 8.765 1.00 94.19 176 VAL A N 1
ATOM 1437 C CA . VAL A 1 176 ? 4.948 -4.132 7.519 1.00 94.19 176 VAL A CA 1
ATOM 1438 C C . VAL A 1 176 ? 4.849 -5.276 6.519 1.00 94.19 176 VAL A C 1
ATOM 1440 O O . VAL A 1 176 ? 5.841 -5.911 6.165 1.00 94.19 176 VAL A O 1
ATOM 1443 N N . VAL A 1 177 ? 3.644 -5.498 6.002 1.00 94.06 177 VAL A N 1
ATOM 1444 C CA . VAL A 1 177 ? 3.387 -6.481 4.949 1.00 94.06 177 VAL A CA 1
ATOM 1445 C C . VAL A 1 177 ? 3.654 -5.850 3.585 1.00 94.06 177 VAL A C 1
ATOM 1447 O O . VAL A 1 177 ? 3.021 -4.866 3.200 1.00 94.06 177 VAL A O 1
ATOM 1450 N N . VAL A 1 178 ? 4.570 -6.438 2.820 1.00 91.56 178 VAL A N 1
ATOM 1451 C CA . VAL A 1 178 ? 4.852 -6.006 1.447 1.00 91.56 178 VAL A CA 1
ATOM 1452 C C . VAL A 1 178 ? 3.896 -6.697 0.477 1.00 91.56 178 VAL A C 1
ATOM 1454 O O . VAL A 1 178 ? 3.760 -7.920 0.483 1.00 91.56 178 VAL A O 1
ATOM 1457 N N . LEU A 1 179 ? 3.248 -5.910 -0.380 1.00 90.75 179 LEU A N 1
ATOM 1458 C CA . LEU A 1 179 ? 2.410 -6.387 -1.478 1.00 90.75 179 LEU A CA 1
ATOM 1459 C C . LEU A 1 179 ? 3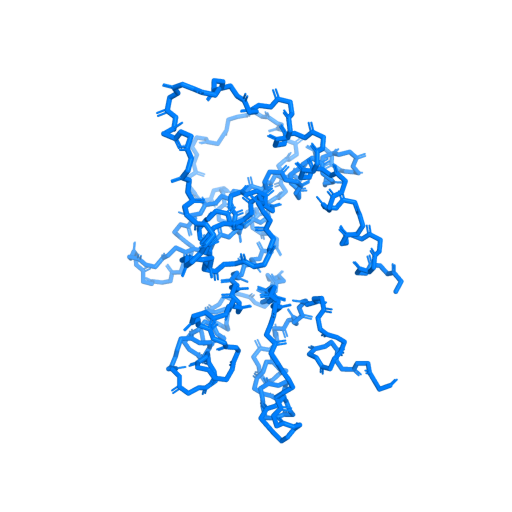.033 -5.931 -2.795 1.00 90.75 179 LEU A C 1
ATOM 1461 O O . LEU A 1 179 ? 3.337 -4.750 -2.948 1.00 90.75 179 LEU A O 1
ATOM 1465 N N . SER A 1 180 ? 3.226 -6.833 -3.758 1.00 88.00 180 SER A N 1
ATOM 1466 C CA . SER A 1 180 ? 3.812 -6.457 -5.047 1.00 88.00 180 SER A CA 1
ATOM 1467 C C . SER A 1 180 ? 3.398 -7.383 -6.187 1.00 88.00 180 SER A C 1
ATOM 1469 O O . SER A 1 180 ? 3.063 -8.542 -5.968 1.00 88.00 180 SER A O 1
ATOM 1471 N N . ASN A 1 181 ? 3.455 -6.876 -7.418 1.00 82.81 181 ASN A N 1
ATOM 1472 C CA . ASN A 1 181 ? 3.429 -7.688 -8.638 1.00 82.81 181 ASN A CA 1
ATOM 1473 C C . ASN A 1 181 ? 4.790 -8.359 -8.933 1.00 82.81 181 ASN A C 1
ATOM 1475 O O . ASN A 1 181 ? 4.878 -9.195 -9.831 1.00 82.81 181 ASN A O 1
ATOM 1479 N N . ASN A 1 182 ? 5.846 -8.024 -8.185 1.00 83.88 182 ASN A N 1
ATOM 1480 C CA . ASN A 1 182 ? 7.132 -8.708 -8.231 1.00 83.88 182 ASN A CA 1
ATOM 1481 C C . ASN A 1 182 ? 7.189 -9.799 -7.146 1.00 83.88 182 ASN A C 1
ATOM 1483 O O . ASN A 1 182 ? 7.216 -9.514 -5.947 1.00 83.88 182 ASN A O 1
ATOM 1487 N N . ALA A 1 183 ? 7.237 -11.065 -7.570 1.00 83.06 183 ALA A N 1
ATOM 1488 C CA . ALA A 1 183 ? 7.229 -12.221 -6.670 1.00 83.06 183 ALA A CA 1
ATOM 1489 C C . ALA A 1 183 ? 8.407 -12.239 -5.680 1.00 83.06 183 ALA A C 1
ATOM 1491 O O . ALA A 1 183 ? 8.237 -12.672 -4.538 1.00 83.06 183 ALA A O 1
ATOM 1492 N N . ALA A 1 184 ? 9.570 -11.709 -6.075 1.00 84.19 184 ALA A N 1
ATOM 1493 C CA . ALA A 1 184 ? 10.744 -11.665 -5.209 1.00 84.19 184 ALA A CA 1
ATOM 1494 C C . ALA A 1 184 ? 10.529 -10.753 -3.987 1.00 84.19 184 ALA A C 1
ATOM 1496 O O . ALA A 1 184 ? 11.059 -11.033 -2.915 1.00 84.19 184 ALA A O 1
ATOM 1497 N N . LEU A 1 185 ? 9.698 -9.711 -4.115 1.00 83.94 185 LEU A N 1
ATOM 1498 C CA . LEU A 1 185 ? 9.316 -8.810 -3.017 1.00 83.94 185 LEU A CA 1
ATOM 1499 C C . LEU A 1 185 ? 8.186 -9.361 -2.141 1.00 83.94 185 LEU A C 1
ATOM 1501 O O . LEU A 1 185 ? 7.870 -8.775 -1.113 1.00 83.94 185 LEU A O 1
ATOM 1505 N N . MET A 1 186 ? 7.556 -10.466 -2.532 1.00 80.81 186 MET A N 1
ATOM 1506 C CA . MET A 1 186 ? 6.539 -11.133 -1.715 1.00 80.81 186 MET A CA 1
ATOM 1507 C C . MET A 1 186 ? 7.111 -12.304 -0.905 1.00 80.81 186 MET A C 1
ATOM 1509 O O . MET A 1 186 ? 6.355 -13.029 -0.262 1.00 80.81 186 MET A O 1
ATOM 1513 N N . GLY A 1 187 ? 8.431 -12.527 -0.951 1.00 66.06 187 GLY A N 1
ATOM 1514 C CA . GLY A 1 187 ? 9.083 -13.650 -0.268 1.00 66.06 187 GLY A CA 1
ATOM 1515 C C . GLY A 1 187 ? 8.741 -15.024 -0.859 1.00 66.06 187 GLY A C 1
ATOM 1516 O O . GLY A 1 187 ? 9.021 -16.045 -0.231 1.00 66.06 187 GLY A O 1
ATOM 1517 N N . ALA A 1 188 ? 8.137 -15.069 -2.052 1.00 50.94 188 ALA A N 1
ATOM 1518 C CA . ALA A 1 188 ? 7.860 -16.308 -2.765 1.00 50.94 188 ALA A CA 1
ATOM 1519 C C . ALA A 1 188 ? 9.114 -16.734 -3.545 1.00 50.94 188 ALA A C 1
ATOM 1521 O O . ALA A 1 188 ? 9.442 -16.144 -4.575 1.00 50.94 188 ALA A O 1
ATOM 1522 N N . ALA A 1 189 ? 9.819 -17.734 -3.013 1.00 34.53 189 ALA A N 1
ATOM 1523 C CA . ALA A 1 189 ? 10.794 -18.529 -3.758 1.00 34.53 189 ALA A CA 1
ATOM 1524 C C . ALA A 1 189 ? 10.088 -19.556 -4.656 1.00 34.53 189 ALA A C 1
ATOM 1526 O O . ALA A 1 189 ? 9.048 -20.104 -4.216 1.00 34.53 189 ALA A O 1
#

Radius of gyration: 17.55 Å; chains: 1; bounding box: 44×36×47 Å

Foldseek 3Di:
DVLVVLVVLLVVLLCVPVVVPPPDPPPDPPDPDPPDQQAPDPRARDQLSCLVSSQVSVQVVVCVVPVQKHKDAQCCQFPPSVDGFGIWIFGHPPPDDPPDPVVRNVRTAETEHTEEQHPVRHVVNVLVDCNLVVLLVRQLRDDPNHAAEYEYEGPDDDDDLVSLVVSLVSNVVSNYQYRYPDCSNNVHD

Sequence (189 aa):
MIMDYVQESFDAFLRERCDRYRFGRGFYPKGALVGDQFCQNPYIKTEADFQMKFGCFLEQFLHDRDPELVVHAEMPIYADPRARADLTIHRVPDGSNWEYKEKILGSLLSVIEVKLANVREPLYDFFKGDGVKKDLIRLKSLGSEINRYLLIADEGEAIDPLQIQQFLSDAEEHDVVVLSNNAALMGAA